Protein AF-A0AAN8MJ48-F1 (afdb_monomer_lite)

Sequence (323 aa):
MVYHYRWSGSHTRWGQPFRLRHVTTGKYLSIMEDKGLLLMDKEKADVKSTAFCFRPSKEKLDLGPKREVDGMGVPDIKYGDSVCYIQHVATCLWLTYQAMDAKCARMGGVQRKAIMHHEGHMDDGLTLSRSQHEESRTARVIRSTVFLFNRFIRGLDTLSNFSLSVFQGSGHPSEEGMINLVLECIDRLHVYSSAAHFAEVAGREAGEAWRSTLNSLYELLAALIRGNRKNCAQFSASLDWLISRLERLEASSGILEVLHCVLVESPEALNIIKEGHIKSIISLLDKHGRNHKVLDVLCSLCVCHGVAVRSNQHLICDNLLLL

Foldseek 3Di:
DPLDPPQPVAAADAPRWDWDADLQQRFTWFQDPVQAIDGHDPVPHDRQGGIKGWHQDLDDDDPPDDDDDDDRDDNPADAPPGFTWIARNNPRWTWAWDDDDPVPVPPPDPDTGIGTHPRHDPPRTDGHDDDDPVVSVVSNVNNVLLVVLVVLLVVLCVLVVDDDDDDPPVDDPPPPDPLVSLVSNLVSLVVQQALVSCCVRPNNVCSVCSLVVNLVSLQVNLVVQAPPQVSLVVCLVCLVVLLVCCLRPSNVVSSLSSLLRSLQRYVVSLVVDDLVSLLSLVVCCVVVPDDVSSVSNLVSSQDYPRDGDVVSVVSNVVNVVVD

Secondary structure (DSSP, 8-state):
--S-SS-TTSPP-TT-EE--B-TTT-PEEEE-TTSBEEEE-TTT--TTTS-EEEESSSS----------SSS------TTT-EEEEEETTT-PEEEEPPPPTTGGGGS---PPEEEESS--TT-PEEP-PPPHHHHHHHHHHHHHHHHHHHHHHHHHHHTT--S-S------SSS--HHHHHHHHHHHHTTS-SHHHHHHHH-HHHHHHHHHHHHHHHHHHHHHHTT-HHHHHHHGGGHHHHHHHTTSGGGHHHHHHHHHHHHHH-HHHHTT--HHHHHHHHHHHHHH-S-HHHHHHHHHHHEETTEE-HHHHHHHHHHHTT-

Organism: NCBI:txid861788

InterPro domains:
  IPR000699 RIH domain [PF01365] (175-321)
  IPR015925 Ryanodine/Inositol 1,4,5-trisphosphate receptor [PTHR46399] (175-321)
  IPR016093 MIR motif [PF02815] (4-128)
  IPR016093 MIR motif [PS50919] (9-66)
  IPR016093 MIR motif [SM00472] (9-99)
  IPR036300 Mir domain superfamily [SSF82109] (5-130)

Structure (mmCIF, N/CA/C/O backbone):
data_AF-A0AAN8MJ48-F1
#
_entry.id   AF-A0AAN8MJ48-F1
#
loop_
_atom_site.group_PDB
_atom_site.id
_atom_site.type_symbol
_atom_site.label_atom_id
_atom_site.label_alt_id
_atom_site.label_comp_id
_atom_site.label_asym_id
_atom_site.label_entity_id
_atom_site.label_seq_id
_atom_site.pdbx_PDB_ins_code
_atom_site.Cartn_x
_atom_site.Cartn_y
_atom_site.Cartn_z
_atom_site.occupancy
_atom_site.B_iso_or_equiv
_atom_site.auth_seq_id
_atom_site.auth_comp_id
_atom_site.auth_asym_id
_atom_site.auth_atom_id
_atom_site.pdbx_PDB_model_num
ATOM 1 N N . MET A 1 1 ? -8.374 -11.077 29.113 1.00 34.12 1 MET A N 1
ATOM 2 C CA . MET A 1 1 ? -9.659 -11.794 28.962 1.00 34.12 1 MET A CA 1
ATOM 3 C C . MET A 1 1 ? -10.040 -11.821 27.491 1.00 34.12 1 MET A C 1
ATOM 5 O O . MET A 1 1 ? -10.156 -10.768 26.881 1.00 34.12 1 MET A O 1
ATOM 9 N N . VAL A 1 2 ? -10.141 -13.014 26.908 1.00 38.66 2 VAL A N 1
ATOM 10 C CA . VAL A 1 2 ? -10.594 -13.233 25.526 1.00 38.66 2 VAL A CA 1
ATOM 11 C C . VAL A 1 2 ? -12.120 -13.300 25.567 1.00 38.66 2 VAL A C 1
ATOM 13 O O . VAL A 1 2 ? -12.657 -14.124 26.301 1.00 38.66 2 VAL A O 1
ATOM 16 N N . TYR A 1 3 ? -12.822 -12.433 24.836 1.00 50.06 3 TYR A N 1
ATOM 17 C CA . TYR A 1 3 ? -14.292 -12.385 24.812 1.00 50.06 3 TYR A CA 1
ATOM 18 C C . TYR A 1 3 ? -14.900 -13.542 23.989 1.00 50.06 3 TYR A C 1
ATOM 20 O O . TYR A 1 3 ? -15.603 -13.298 23.023 1.00 50.06 3 TYR A O 1
ATOM 28 N N . HIS A 1 4 ? -14.647 -14.787 24.408 1.00 53.66 4 HIS A N 1
ATOM 29 C CA . HIS A 1 4 ? -15.101 -16.076 23.851 1.00 53.66 4 HIS A CA 1
ATOM 30 C C . HIS A 1 4 ? -14.130 -16.789 22.886 1.00 53.66 4 HIS A C 1
ATOM 32 O O . HIS A 1 4 ? -13.789 -16.296 21.814 1.00 53.66 4 HIS A O 1
ATOM 38 N N . TYR A 1 5 ? -13.712 -18.003 23.277 1.00 52.66 5 TYR A N 1
ATOM 39 C CA . TYR A 1 5 ? -12.999 -18.982 22.434 1.00 52.66 5 TYR A CA 1
ATOM 40 C C . TYR A 1 5 ? -13.973 -19.944 21.716 1.00 52.66 5 TYR A C 1
ATOM 42 O O . TYR A 1 5 ? -13.659 -20.458 20.648 1.00 52.66 5 TYR A O 1
ATOM 50 N N . ARG A 1 6 ? -15.182 -20.148 22.266 1.00 55.97 6 ARG A N 1
ATOM 51 C CA . ARG A 1 6 ? -16.287 -20.909 21.652 1.00 55.97 6 ARG A CA 1
ATOM 52 C C . ARG A 1 6 ? -17.344 -19.946 21.091 1.00 55.97 6 ARG A C 1
ATOM 54 O O . ARG A 1 6 ? -17.603 -18.925 21.712 1.00 55.97 6 ARG A O 1
ATOM 61 N N . TRP A 1 7 ? -17.945 -20.263 19.940 1.00 69.25 7 TRP A N 1
ATOM 62 C CA . TRP A 1 7 ? -19.052 -19.501 19.320 1.00 69.25 7 TRP A CA 1
ATOM 63 C C . TRP A 1 7 ? -18.772 -18.023 18.979 1.00 69.25 7 TRP A C 1
ATOM 65 O O . TRP A 1 7 ? -19.690 -17.204 18.940 1.00 69.25 7 TRP A O 1
ATOM 75 N N . SER A 1 8 ? -17.529 -17.662 18.644 1.00 74.50 8 SER A N 1
ATOM 76 C CA . SER A 1 8 ? -17.180 -16.299 18.194 1.00 74.50 8 SER A CA 1
ATOM 77 C C . SER A 1 8 ? -17.862 -15.867 16.883 1.00 74.50 8 SER A C 1
ATOM 79 O O . SER A 1 8 ? -17.862 -14.683 16.560 1.00 74.50 8 SER A O 1
ATOM 81 N N . GLY A 1 9 ? -18.444 -16.814 16.139 1.00 80.44 9 GLY A N 1
ATOM 82 C CA . GLY A 1 9 ? -19.261 -16.577 14.944 1.00 80.44 9 GLY A CA 1
ATOM 83 C C . GLY A 1 9 ? -20.776 -16.601 15.178 1.00 80.44 9 GLY A C 1
ATOM 84 O O . GLY A 1 9 ? -21.516 -16.668 14.202 1.00 80.44 9 GLY A O 1
ATOM 85 N N . SER A 1 10 ? -21.239 -16.603 16.433 1.00 87.19 10 SER A N 1
ATOM 86 C CA . SER A 1 10 ? -22.666 -16.473 16.766 1.00 87.19 10 SER A CA 1
ATOM 87 C C . SER A 1 10 ? -23.225 -15.103 16.360 1.00 87.19 10 SER A C 1
ATOM 89 O O . SER A 1 10 ? -22.476 -14.176 16.037 1.00 87.19 10 SER A O 1
ATOM 91 N N . HIS A 1 11 ? -24.551 -14.965 16.356 1.00 88.94 11 HIS A N 1
ATOM 92 C CA . HIS A 1 11 ? -25.195 -13.689 16.079 1.00 88.94 11 HIS A CA 1
ATOM 93 C C . HIS A 1 11 ? -24.808 -12.643 17.131 1.00 88.94 11 HIS A C 1
ATOM 95 O O . HIS A 1 11 ? -24.894 -12.885 18.337 1.00 88.94 11 HIS A O 1
ATOM 101 N N . THR A 1 12 ? -24.396 -11.463 16.664 1.00 88.38 12 THR A N 1
ATOM 102 C CA . THR A 1 12 ? -24.065 -10.335 17.537 1.00 88.38 12 THR A CA 1
ATOM 103 C C . THR A 1 12 ? -25.320 -9.825 18.235 1.00 88.38 12 THR A C 1
ATOM 105 O O . THR A 1 12 ? -26.312 -9.511 17.578 1.00 88.38 12 THR A O 1
ATOM 108 N N . ARG A 1 13 ? -25.248 -9.687 19.560 1.00 88.94 13 ARG A N 1
ATOM 109 C CA . ARG A 1 13 ? -26.336 -9.170 20.401 1.00 88.94 13 ARG A CA 1
ATOM 110 C C . ARG A 1 13 ? -26.078 -7.737 20.855 1.00 88.94 13 ARG A C 1
ATOM 112 O O . ARG A 1 13 ? -24.930 -7.300 20.983 1.00 88.94 13 ARG A O 1
ATOM 119 N N . TRP A 1 14 ? -27.147 -7.018 21.187 1.00 90.50 14 TRP A N 1
ATOM 120 C CA . TRP A 1 14 ? -27.044 -5.710 21.835 1.00 90.50 14 TRP A CA 1
ATOM 121 C C . TRP A 1 14 ? -26.306 -5.812 23.177 1.00 90.50 14 TRP A C 1
ATOM 123 O O . TRP A 1 14 ? -26.518 -6.737 23.959 1.00 90.50 14 TRP A O 1
ATOM 133 N N . GLY A 1 15 ? -25.407 -4.866 23.449 1.00 88.12 15 GLY A N 1
ATOM 134 C CA . GLY A 1 15 ? -24.586 -4.845 24.662 1.00 88.12 15 GLY A CA 1
ATOM 135 C C . GLY A 1 15 ? -23.479 -5.909 24.722 1.00 88.12 15 GLY A C 1
ATOM 136 O O . GLY A 1 15 ? -22.712 -5.921 25.688 1.00 88.12 15 GLY A O 1
ATOM 137 N N . GLN A 1 16 ? -23.346 -6.779 23.713 1.00 89.06 16 GLN A N 1
ATOM 138 C CA . GLN A 1 16 ? -22.253 -7.748 23.651 1.00 89.06 16 GLN A CA 1
ATOM 139 C C . GLN A 1 16 ? -20.918 -7.025 23.405 1.00 89.06 16 GLN A C 1
ATOM 141 O O . GLN A 1 16 ? -20.811 -6.272 22.434 1.00 89.06 16 GLN A O 1
ATOM 146 N N . PRO A 1 17 ? -19.894 -7.238 24.254 1.00 91.50 17 PRO A N 1
ATOM 147 C CA . PRO A 1 17 ? -18.590 -6.625 24.059 1.00 91.50 17 PRO A CA 1
ATOM 148 C C . PRO A 1 17 ? -17.853 -7.261 22.874 1.00 91.50 17 PRO A C 1
ATOM 150 O O . PRO A 1 17 ? -17.771 -8.485 22.763 1.00 91.50 17 PRO A O 1
ATOM 153 N N . PHE A 1 18 ? -17.259 -6.429 22.027 1.00 93.12 18 PHE A N 1
ATOM 154 C CA . PHE A 1 18 ? -16.389 -6.819 20.923 1.00 93.12 18 PHE A CA 1
ATOM 155 C C . PHE A 1 18 ? -15.216 -5.846 20.779 1.00 93.12 18 PHE A C 1
ATOM 157 O O . PHE A 1 18 ? -15.169 -4.785 21.401 1.00 93.12 18 PHE A O 1
ATOM 164 N N . ARG A 1 19 ? -14.252 -6.219 19.931 1.00 94.44 19 ARG A N 1
ATOM 165 C CA . ARG A 1 19 ? -13.118 -5.370 19.550 1.00 94.44 19 ARG A CA 1
ATOM 166 C C . ARG A 1 19 ? -13.172 -5.078 18.058 1.00 94.44 19 ARG A C 1
ATOM 168 O O . ARG A 1 19 ? -13.386 -5.991 17.263 1.00 94.44 19 ARG A O 1
ATOM 175 N N . LEU A 1 20 ? -12.914 -3.832 17.677 1.00 94.81 20 LEU A N 1
ATOM 176 C CA . LEU A 1 20 ? -12.834 -3.419 16.276 1.00 94.81 20 LEU A CA 1
ATOM 177 C C . LEU A 1 20 ? -11.391 -3.525 15.790 1.00 94.81 20 LEU A C 1
ATOM 179 O O . LEU A 1 20 ? -10.491 -2.922 16.372 1.00 94.81 20 LEU A O 1
ATOM 183 N N . ARG A 1 21 ? -11.171 -4.296 14.722 1.00 92.62 21 ARG A N 1
ATOM 184 C CA . ARG A 1 21 ? -9.863 -4.465 14.082 1.00 92.62 21 ARG A CA 1
ATOM 185 C C . ARG A 1 21 ? -9.928 -3.954 12.653 1.00 92.62 21 ARG A C 1
ATOM 187 O O . ARG A 1 21 ? -10.718 -4.456 11.858 1.00 92.62 21 ARG A O 1
ATOM 194 N N . HIS A 1 22 ? -9.061 -3.011 12.316 1.00 90.81 22 HIS A N 1
ATOM 195 C CA . HIS A 1 22 ? -8.897 -2.560 10.942 1.00 90.81 22 HIS A CA 1
ATOM 196 C C . HIS A 1 22 ? -8.235 -3.670 10.113 1.00 90.81 22 HIS A C 1
ATOM 198 O O . HIS A 1 22 ? -7.237 -4.250 10.543 1.00 90.81 22 HIS A O 1
ATOM 204 N N . VAL A 1 23 ? -8.793 -4.022 8.952 1.00 88.44 23 VAL A N 1
ATOM 205 C CA . VAL A 1 23 ? -8.398 -5.250 8.236 1.00 88.44 23 VAL A CA 1
ATOM 206 C C . VAL A 1 23 ? -6.997 -5.138 7.633 1.00 88.44 23 VAL A C 1
ATOM 208 O O . VAL A 1 23 ? -6.177 -6.026 7.874 1.00 88.44 23 VAL A O 1
ATOM 211 N N . THR A 1 24 ? -6.710 -4.051 6.909 1.00 86.31 24 THR A N 1
ATOM 212 C CA . THR A 1 24 ? -5.453 -3.868 6.159 1.00 86.31 24 THR A CA 1
ATOM 213 C C . THR A 1 24 ? -4.276 -3.518 7.069 1.00 86.31 24 THR A C 1
ATOM 215 O O . THR A 1 24 ? -3.236 -4.161 6.994 1.00 86.31 24 THR A O 1
ATOM 218 N N . THR A 1 25 ? -4.436 -2.568 7.999 1.00 85.81 25 THR A N 1
ATOM 219 C CA . THR A 1 25 ? -3.361 -2.232 8.966 1.00 85.81 25 THR A CA 1
ATOM 220 C C . THR A 1 25 ? -3.270 -3.251 10.089 1.00 85.81 25 THR A C 1
ATOM 222 O O . THR A 1 25 ? -2.219 -3.465 10.687 1.00 85.81 25 THR A O 1
ATOM 225 N N . GLY A 1 26 ? -4.392 -3.887 10.414 1.00 87.62 26 GLY A N 1
ATOM 226 C CA . GLY A 1 26 ? -4.440 -4.900 11.438 1.00 87.62 26 GLY A CA 1
ATOM 227 C C . GLY A 1 26 ? -4.435 -4.449 12.878 1.00 87.62 26 GLY A C 1
ATOM 228 O O . GLY A 1 26 ? -4.393 -5.326 13.752 1.00 87.62 26 GLY A O 1
ATOM 229 N N . LYS A 1 27 ? -4.475 -3.134 13.064 1.00 91.19 27 LYS A N 1
ATOM 230 C CA . LYS A 1 27 ? -4.555 -2.424 14.328 1.00 91.19 27 LYS A CA 1
ATOM 231 C C . LYS A 1 27 ? -5.965 -2.509 14.906 1.00 91.19 27 LYS A C 1
ATOM 233 O O . LYS A 1 27 ? -6.933 -2.750 14.181 1.00 91.19 27 LYS A O 1
ATOM 238 N N . TYR A 1 28 ? -6.071 -2.317 16.209 1.00 94.88 28 TYR A N 1
ATOM 239 C CA . TYR A 1 28 ? -7.333 -2.261 16.931 1.00 94.88 28 TYR A CA 1
ATOM 240 C C . TYR A 1 28 ? -7.704 -0.816 17.229 1.00 94.88 28 TYR A C 1
ATOM 242 O O . TYR A 1 28 ? -6.836 -0.022 17.578 1.00 94.88 28 TYR A O 1
ATOM 250 N N . LEU A 1 29 ? -8.987 -0.486 17.110 1.00 96.00 29 LEU A N 1
ATOM 251 C CA . LEU A 1 29 ? -9.491 0.793 17.595 1.00 96.00 29 LEU A CA 1
ATOM 252 C C . LEU A 1 29 ? -9.441 0.798 19.126 1.00 96.00 29 LEU A C 1
ATOM 254 O O . LEU A 1 29 ? -9.892 -0.160 19.756 1.00 96.00 29 LEU A O 1
ATOM 258 N N . SER A 1 30 ? -8.890 1.862 19.698 1.00 94.94 30 SER A N 1
ATOM 259 C CA . SER A 1 30 ? -8.726 2.051 21.135 1.00 94.94 30 SER A CA 1
ATOM 260 C C . SER A 1 30 ? -9.141 3.455 21.541 1.00 94.94 30 SER A C 1
ATOM 262 O O . SER A 1 30 ? -8.897 4.410 20.799 1.00 94.94 30 SER A O 1
ATOM 264 N N . ILE A 1 31 ? -9.729 3.580 22.730 1.00 93.56 31 ILE A N 1
ATOM 265 C CA . ILE A 1 31 ? -9.901 4.873 23.390 1.00 93.56 31 ILE A CA 1
ATOM 266 C C . ILE A 1 31 ? -8.585 5.309 24.048 1.00 93.56 31 ILE A C 1
ATOM 268 O O . ILE A 1 31 ? -7.862 4.486 24.613 1.00 93.56 31 ILE A O 1
ATOM 272 N N . MET A 1 32 ? -8.284 6.599 23.959 1.00 89.69 32 MET A N 1
ATOM 273 C CA . MET A 1 32 ? -7.154 7.258 24.615 1.00 89.69 32 MET A CA 1
ATOM 274 C C . MET A 1 32 ? -7.616 7.956 25.906 1.00 89.69 32 MET A C 1
ATOM 276 O O . MET A 1 32 ? -8.812 8.159 26.126 1.00 89.69 32 MET A O 1
ATOM 280 N N . GLU A 1 33 ? -6.679 8.343 26.774 1.00 85.06 33 GLU A N 1
ATOM 281 C CA . GLU A 1 33 ? -6.997 9.028 28.042 1.00 85.06 33 GLU A CA 1
ATOM 282 C C . GLU A 1 33 ? -7.706 10.377 27.832 1.00 85.06 33 GLU A C 1
ATOM 284 O O . GLU A 1 33 ? -8.585 10.753 28.607 1.00 85.06 33 GLU A O 1
ATOM 289 N N . ASP A 1 34 ? -7.399 11.063 26.730 1.00 86.44 34 ASP A N 1
ATOM 290 C CA . ASP A 1 34 ? -8.023 12.318 26.300 1.00 86.44 34 ASP A CA 1
ATOM 291 C C . ASP A 1 34 ? -9.407 12.129 25.644 1.00 86.44 34 ASP A C 1
ATOM 293 O O . ASP A 1 34 ? -9.967 13.074 25.088 1.00 86.44 34 ASP A O 1
ATOM 297 N N . LYS A 1 35 ? -9.976 10.914 25.702 1.00 82.81 35 LYS A N 1
ATOM 298 C CA . LYS A 1 35 ? -11.220 10.503 25.019 1.00 82.81 35 LYS A CA 1
ATOM 299 C C . LYS A 1 35 ? -11.134 10.536 23.487 1.00 82.81 35 LYS A C 1
ATOM 301 O O . LYS A 1 35 ? -12.154 10.395 22.802 1.00 82.81 35 LYS A O 1
ATOM 306 N N . GLY A 1 36 ? -9.932 10.682 22.936 1.00 88.94 36 GLY A N 1
ATOM 307 C CA . GLY A 1 36 ? -9.656 10.470 21.526 1.00 88.94 36 GLY A CA 1
ATOM 308 C C . GLY A 1 36 ? -9.731 8.991 21.141 1.00 88.94 36 GLY A C 1
ATOM 309 O O . GLY A 1 36 ? -9.761 8.094 21.987 1.00 88.94 36 GLY A O 1
ATOM 310 N N . LEU A 1 37 ? -9.749 8.738 19.834 1.00 92.56 37 LEU A N 1
ATOM 311 C CA . LEU A 1 37 ? -9.679 7.400 19.256 1.00 92.56 37 LEU A CA 1
ATOM 312 C C . LEU A 1 37 ? -8.382 7.232 18.477 1.00 92.56 37 LEU A C 1
ATOM 314 O O . LEU A 1 37 ? -7.999 8.110 17.702 1.00 92.56 37 LEU A O 1
ATOM 318 N N . LEU A 1 38 ? -7.734 6.084 18.657 1.00 93.12 38 LEU A N 1
ATOM 319 C CA . LEU A 1 38 ? -6.495 5.743 17.969 1.00 93.12 38 LEU A CA 1
ATOM 320 C C . LEU A 1 38 ? -6.503 4.282 17.516 1.00 93.12 38 LEU A C 1
ATOM 322 O O . LEU A 1 38 ? -7.012 3.397 18.202 1.00 93.12 38 LEU A O 1
ATOM 326 N N . LEU A 1 39 ? -5.898 4.020 16.357 1.00 92.81 39 LEU A N 1
ATOM 327 C CA . LEU A 1 39 ? -5.577 2.665 15.922 1.00 92.81 39 LEU A CA 1
ATOM 328 C C . LEU A 1 39 ? -4.255 2.218 16.557 1.00 92.81 39 LEU A C 1
ATOM 330 O O . LEU A 1 39 ? -3.191 2.734 16.215 1.00 92.81 39 LEU A O 1
ATOM 334 N N . MET A 1 40 ? -4.319 1.227 17.441 1.00 91.12 40 MET A N 1
ATOM 335 C CA . MET A 1 40 ? -3.172 0.683 18.168 1.00 91.12 40 MET A CA 1
ATOM 336 C C . MET A 1 40 ? -2.766 -0.700 17.659 1.00 91.12 40 MET A C 1
ATOM 338 O O . MET A 1 40 ? -3.603 -1.505 17.245 1.00 91.12 40 MET A O 1
ATOM 342 N N . ASP A 1 41 ? -1.472 -0.998 17.719 1.00 89.69 41 ASP A N 1
ATOM 343 C CA . ASP A 1 41 ? -0.958 -2.330 17.400 1.00 89.69 41 ASP A CA 1
ATOM 344 C C . ASP A 1 41 ? -1.495 -3.386 18.376 1.00 89.69 41 ASP A C 1
ATOM 346 O O . ASP A 1 41 ? -1.855 -3.087 19.519 1.00 89.69 41 ASP A O 1
ATOM 350 N N . LYS A 1 42 ? -1.564 -4.643 17.923 1.00 87.56 42 LYS A N 1
ATOM 351 C CA . LYS A 1 42 ? -2.179 -5.750 18.676 1.00 87.56 42 LYS A CA 1
ATOM 352 C C . LYS A 1 42 ? -1.536 -5.936 20.053 1.00 87.56 42 LYS A C 1
ATOM 354 O O . LYS A 1 42 ? -2.232 -6.297 20.996 1.00 87.56 42 LYS A O 1
ATOM 359 N N . GLU A 1 43 ? -0.234 -5.696 20.147 1.00 88.50 43 GLU A N 1
ATOM 360 C CA . GLU A 1 43 ? 0.593 -5.887 21.337 1.00 88.50 43 GLU A CA 1
ATOM 361 C C . GLU A 1 43 ? 0.310 -4.824 22.404 1.00 88.50 43 GLU A C 1
ATOM 363 O O . GLU A 1 43 ? 0.419 -5.105 23.593 1.00 88.50 43 GLU A O 1
ATOM 368 N N . LYS A 1 44 ? -0.086 -3.617 21.980 1.00 88.75 44 LYS A N 1
ATOM 369 C CA . LYS A 1 44 ? -0.380 -2.479 22.865 1.00 88.75 44 LYS A CA 1
ATOM 370 C C . LYS A 1 44 ? -1.869 -2.331 23.175 1.00 88.75 44 LYS A C 1
ATOM 372 O O . LYS A 1 44 ? -2.229 -1.642 24.119 1.00 88.75 44 LYS A O 1
ATOM 377 N N . ALA A 1 45 ? -2.732 -2.946 22.371 1.00 88.88 45 ALA A N 1
ATOM 378 C CA . ALA A 1 45 ? -4.174 -2.792 22.473 1.00 88.88 45 ALA A CA 1
ATOM 379 C C . ALA A 1 45 ? -4.757 -3.712 23.562 1.00 88.88 45 ALA A C 1
ATOM 381 O O . ALA A 1 45 ? -5.093 -4.878 23.300 1.00 88.88 45 ALA A O 1
ATOM 382 N N . ASP A 1 46 ? -4.897 -3.179 24.775 1.00 90.50 46 ASP A N 1
ATOM 383 C CA . ASP A 1 46 ? -5.478 -3.877 25.917 1.00 90.50 46 ASP A CA 1
ATOM 384 C C . ASP A 1 46 ? -7.004 -4.031 25.800 1.00 90.50 46 ASP A C 1
ATOM 386 O O . ASP A 1 46 ? -7.685 -3.407 24.986 1.00 90.50 46 ASP A O 1
ATOM 390 N N . VAL A 1 47 ? -7.568 -4.933 26.600 1.00 89.31 47 VAL A N 1
ATOM 391 C CA . VAL A 1 47 ? -8.996 -5.275 26.527 1.00 89.31 47 VAL A CA 1
ATOM 392 C C . VAL A 1 47 ? -9.873 -4.145 27.071 1.00 89.31 47 VAL A C 1
ATOM 394 O O . VAL A 1 47 ? -10.984 -3.966 26.585 1.00 89.31 47 VAL A O 1
ATOM 397 N N . LYS A 1 48 ? -9.388 -3.380 28.056 1.00 91.31 48 LYS A N 1
ATOM 398 C CA . LYS A 1 48 ? -10.183 -2.356 28.741 1.00 91.31 48 LYS A CA 1
ATOM 399 C C . LYS A 1 48 ? -10.410 -1.137 27.852 1.00 91.31 48 LYS A C 1
ATOM 401 O O . LYS A 1 48 ? -11.496 -0.580 27.919 1.00 91.31 48 LYS A O 1
ATOM 406 N N . SER A 1 49 ? -9.422 -0.756 27.044 1.00 92.44 49 SER A N 1
ATOM 407 C CA . SER A 1 49 ? -9.481 0.395 26.128 1.00 92.44 49 SER A CA 1
ATOM 408 C C . SER A 1 49 ? -10.11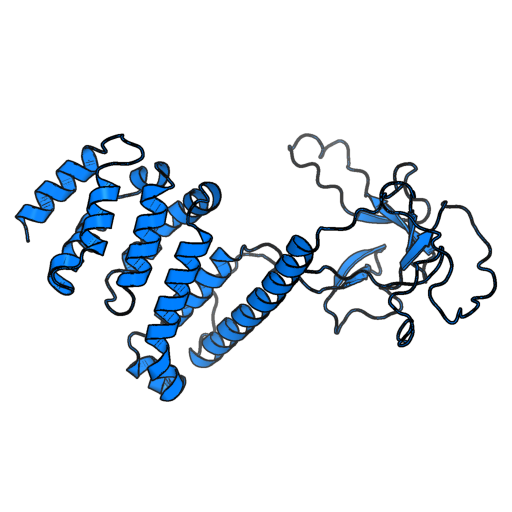9 0.096 24.763 1.00 92.44 49 SER A C 1
ATOM 410 O O . SER A 1 49 ? -10.488 1.010 24.024 1.00 92.44 49 SER A O 1
ATOM 412 N N . THR A 1 50 ? -10.240 -1.184 24.396 1.00 94.75 50 THR A N 1
ATOM 413 C CA . THR A 1 50 ? -10.701 -1.604 23.059 1.00 94.75 50 THR A CA 1
ATOM 414 C C . THR A 1 50 ? -12.024 -2.369 23.075 1.00 94.75 50 THR A C 1
ATOM 416 O O . THR A 1 50 ? -12.433 -2.914 22.046 1.00 94.75 50 THR A O 1
ATOM 419 N N . ALA A 1 51 ? -12.687 -2.441 24.231 1.00 94.88 51 ALA A N 1
ATOM 420 C CA . ALA A 1 51 ? -13.983 -3.089 24.380 1.00 94.88 51 ALA A CA 1
ATOM 421 C C . ALA A 1 51 ? -15.115 -2.115 24.037 1.00 94.88 51 ALA A C 1
ATOM 423 O O . ALA A 1 51 ? -15.411 -1.183 24.785 1.00 94.88 51 ALA A O 1
ATOM 424 N N . PHE A 1 52 ? -15.791 -2.383 22.926 1.00 95.44 52 PHE A N 1
ATOM 425 C CA . PHE A 1 52 ? -16.969 -1.650 22.474 1.00 95.44 52 PHE A CA 1
ATOM 426 C C . PHE A 1 52 ? -18.189 -2.565 22.457 1.00 95.44 52 PHE A C 1
ATOM 428 O O . PHE A 1 52 ? -18.054 -3.786 22.464 1.00 95.44 52 PHE A O 1
ATOM 435 N N . CYS A 1 53 ? -19.383 -1.991 22.426 1.00 94.25 53 CYS A N 1
ATOM 436 C CA . CYS A 1 53 ? -20.615 -2.730 22.198 1.00 94.25 53 CYS A CA 1
ATOM 437 C C . CYS A 1 53 ? -21.583 -1.919 21.335 1.00 94.25 53 CYS A C 1
ATOM 439 O O . CYS A 1 53 ? -21.495 -0.691 21.254 1.00 94.25 53 CYS A O 1
ATOM 441 N N . PHE A 1 54 ? -22.513 -2.622 20.689 1.00 94.94 54 PHE A N 1
ATOM 442 C CA . PHE A 1 54 ? -23.625 -1.995 19.985 1.00 94.94 54 PHE A CA 1
ATOM 443 C C . PHE A 1 54 ? -24.793 -1.769 20.936 1.00 94.94 54 PHE A C 1
ATOM 445 O O . PHE A 1 54 ? -25.087 -2.611 21.792 1.00 94.94 54 PHE A O 1
ATOM 452 N N . ARG A 1 55 ? -25.495 -0.656 20.752 1.00 93.25 55 ARG A N 1
ATOM 453 C CA . ARG A 1 55 ? -26.702 -0.290 21.495 1.00 93.25 55 ARG A CA 1
ATOM 454 C C . ARG A 1 55 ? -27.800 0.152 20.523 1.00 93.25 55 ARG A C 1
ATOM 456 O O . ARG A 1 55 ? -27.465 0.775 19.515 1.00 93.25 55 ARG A O 1
ATOM 463 N N . PRO A 1 56 ? -29.079 -0.144 20.816 1.00 92.81 56 PRO A N 1
ATOM 464 C CA . PRO A 1 56 ? -30.201 0.266 19.971 1.00 92.81 56 PRO A CA 1
ATOM 465 C C . PRO A 1 56 ? -30.592 1.738 20.181 1.00 92.81 56 PRO A C 1
ATOM 467 O O . PRO A 1 56 ? -31.200 2.343 19.309 1.00 92.81 56 PRO A O 1
ATOM 470 N N . SER A 1 57 ? -30.240 2.321 21.331 1.00 91.50 57 SER A N 1
ATOM 471 C CA . SER A 1 57 ? -30.466 3.726 21.682 1.00 91.50 57 SER A CA 1
ATOM 472 C C . SER A 1 57 ? -29.414 4.197 22.695 1.00 91.50 57 SER A C 1
ATOM 474 O O . SER A 1 57 ? -28.667 3.387 23.260 1.00 91.50 57 SER A O 1
ATOM 476 N N . LYS A 1 58 ? -29.366 5.512 22.947 1.00 89.75 58 LYS A N 1
ATOM 477 C CA . LYS A 1 58 ? -28.478 6.134 23.946 1.00 89.75 58 LYS A CA 1
ATOM 478 C C . LYS A 1 58 ? -29.053 6.176 25.365 1.00 89.75 58 LYS A C 1
ATOM 480 O O . LYS A 1 58 ? -28.549 6.889 26.230 1.00 89.75 58 LYS A O 1
ATOM 485 N N . GLU A 1 59 ? -30.101 5.406 25.623 1.00 83.44 59 GLU A N 1
ATOM 486 C CA . GLU A 1 59 ? -30.736 5.350 26.934 1.00 83.44 59 GLU A CA 1
ATOM 487 C C . GLU A 1 59 ? -29.929 4.489 27.916 1.00 83.44 59 GLU A C 1
ATOM 489 O O . GLU A 1 59 ? -29.213 3.543 27.549 1.00 83.44 59 GLU A O 1
ATOM 494 N N . LYS A 1 60 ? -30.057 4.812 29.207 1.00 68.31 60 LYS A N 1
ATOM 495 C CA . LYS A 1 60 ? -29.515 3.994 30.295 1.00 68.31 60 LYS A CA 1
ATOM 496 C C . LYS A 1 60 ? -30.318 2.692 30.377 1.00 68.31 60 LYS A C 1
ATOM 498 O O . LYS A 1 60 ? -31.282 2.627 31.125 1.00 68.31 60 LYS A O 1
ATOM 503 N N . LEU A 1 61 ? -29.943 1.658 29.616 1.00 60.66 61 LEU A N 1
ATOM 504 C CA . LEU A 1 61 ? -30.452 0.312 29.907 1.00 60.66 61 LEU A CA 1
ATOM 505 C C . LEU A 1 61 ? -29.646 -0.331 31.028 1.00 60.66 61 LEU A C 1
ATOM 507 O O . LEU A 1 61 ? -28.416 -0.402 30.936 1.00 60.66 61 LEU A O 1
ATOM 511 N N . ASP A 1 62 ? -30.368 -0.910 31.981 1.00 57.28 62 ASP A N 1
ATOM 512 C CA . ASP A 1 62 ? -29.843 -1.916 32.890 1.00 57.28 62 ASP A CA 1
ATOM 513 C C . ASP A 1 62 ? -29.318 -3.100 32.075 1.00 57.28 62 ASP A C 1
ATOM 515 O O . ASP A 1 62 ? -30.041 -3.758 31.320 1.00 57.28 62 ASP A O 1
ATOM 519 N N . LEU A 1 63 ? -28.015 -3.352 32.187 1.00 57.25 63 LEU A N 1
ATOM 520 C CA . LEU A 1 63 ? -27.391 -4.536 31.615 1.00 57.25 63 LEU A CA 1
ATOM 521 C C . LEU A 1 63 ? -27.889 -5.743 32.413 1.00 57.25 63 LEU A C 1
ATOM 523 O O . LEU A 1 63 ? -27.321 -6.096 33.445 1.00 57.25 63 LEU A O 1
ATOM 527 N N . GLY A 1 64 ? -28.972 -6.356 31.936 1.00 57.09 64 GLY A N 1
ATOM 528 C CA . GLY A 1 64 ? -29.469 -7.620 32.463 1.00 57.09 64 GLY A CA 1
ATOM 529 C C . GLY A 1 64 ? -28.373 -8.700 32.487 1.00 57.09 64 GLY A C 1
ATOM 530 O O . GLY A 1 64 ? -27.348 -8.581 31.803 1.00 57.09 64 GLY A O 1
ATOM 531 N N . PRO A 1 65 ? -28.559 -9.770 33.276 1.00 52.12 65 PRO A N 1
ATOM 532 C CA . PRO A 1 65 ? -27.534 -10.785 33.479 1.00 52.12 65 PRO A CA 1
ATOM 533 C C . PRO A 1 65 ? -27.069 -11.380 32.144 1.00 52.12 65 PRO A C 1
ATOM 535 O O . PRO A 1 65 ? -27.871 -11.865 31.343 1.00 52.12 65 PRO A O 1
ATOM 538 N N . LYS A 1 66 ? -25.749 -11.354 31.915 1.00 61.72 66 LYS A N 1
ATOM 539 C CA . LYS A 1 66 ? -25.101 -11.970 30.752 1.00 61.72 66 LYS A CA 1
ATOM 540 C C . LYS A 1 66 ? -25.330 -13.479 30.794 1.00 61.72 66 LYS A C 1
ATOM 542 O O . LYS A 1 66 ? -24.594 -14.200 31.458 1.00 61.72 66 LYS A O 1
ATOM 547 N N . ARG A 1 67 ? -26.345 -13.961 30.080 1.00 62.78 67 ARG A N 1
ATOM 548 C CA . ARG A 1 67 ? -26.502 -15.393 29.817 1.00 62.78 67 ARG A CA 1
ATOM 549 C C . ARG A 1 67 ? -25.543 -15.789 28.699 1.00 62.78 67 ARG A C 1
ATOM 551 O O . ARG A 1 67 ? -25.635 -15.271 27.576 1.00 62.78 67 ARG A O 1
ATOM 558 N N . GLU A 1 68 ? -24.614 -16.683 29.024 1.00 63.47 68 GLU A N 1
ATOM 559 C CA . GLU A 1 68 ? -23.922 -17.464 28.006 1.00 63.47 68 GLU A CA 1
ATOM 560 C C . GLU A 1 68 ? -24.976 -18.286 27.263 1.00 63.47 68 GLU A C 1
ATOM 562 O O . GLU A 1 68 ? -25.852 -18.897 27.872 1.00 63.47 68 GLU A O 1
ATOM 567 N N . VAL A 1 69 ? -24.955 -18.189 25.938 1.00 68.25 69 VAL A N 1
ATOM 568 C CA . VAL A 1 69 ? -25.873 -18.916 25.067 1.00 68.25 69 VAL A CA 1
ATOM 569 C C . VAL A 1 69 ? -25.026 -19.924 24.321 1.00 68.25 69 VAL A C 1
ATOM 571 O O . VAL A 1 69 ? -24.134 -19.534 23.568 1.00 68.25 69 VAL A O 1
ATOM 574 N N . ASP A 1 70 ? -25.306 -21.202 24.536 1.00 76.06 70 ASP A N 1
ATOM 575 C CA . ASP A 1 70 ? -24.747 -22.266 23.718 1.00 76.06 70 ASP A CA 1
ATOM 576 C C . ASP A 1 70 ? -25.501 -22.304 22.380 1.00 76.06 70 ASP A C 1
ATOM 578 O O . ASP A 1 70 ? -26.715 -22.505 22.340 1.00 76.06 70 ASP A O 1
ATOM 582 N N . GLY A 1 71 ? -24.788 -22.058 21.276 1.00 81.25 71 GLY A N 1
ATOM 583 C CA . GLY A 1 71 ? -25.344 -22.032 19.919 1.00 81.25 71 GLY A CA 1
ATOM 584 C C . GLY A 1 71 ? -25.236 -20.671 19.224 1.00 81.25 71 GLY A C 1
ATOM 585 O O . GLY A 1 71 ? -24.453 -19.804 19.605 1.00 81.25 71 GLY A O 1
ATOM 586 N N . MET A 1 72 ? -26.028 -20.478 18.164 1.00 85.00 72 MET A N 1
ATOM 587 C CA . MET A 1 72 ? -25.968 -19.267 17.331 1.00 85.00 72 MET A CA 1
ATOM 588 C C . MET A 1 72 ? -26.606 -18.026 17.972 1.00 85.00 72 MET A C 1
ATOM 590 O O . MET A 1 72 ? -26.291 -16.916 17.552 1.00 85.00 72 MET A O 1
ATOM 594 N N . GLY A 1 73 ? -27.487 -18.183 18.963 1.00 85.50 73 GLY A N 1
ATOM 595 C CA . GLY A 1 73 ? -28.236 -17.066 19.553 1.00 85.50 73 GLY A CA 1
ATOM 596 C C . GLY A 1 73 ? -29.234 -16.405 18.589 1.00 85.50 73 GLY A C 1
ATOM 597 O O . GLY A 1 73 ? -29.427 -16.859 17.459 1.00 85.50 73 GLY A O 1
ATOM 598 N N . VAL A 1 74 ? -29.882 -15.332 19.053 1.00 86.38 74 VAL A N 1
ATOM 599 C CA . VAL A 1 74 ? -30.920 -14.597 18.309 1.00 86.38 74 VAL A CA 1
ATOM 600 C C . VAL A 1 74 ? -30.279 -13.547 17.381 1.00 86.38 74 VAL A C 1
ATOM 602 O O . VAL A 1 74 ? -29.387 -12.822 17.826 1.00 86.38 74 VAL A O 1
ATOM 605 N N . PRO A 1 75 ? -30.699 -13.447 16.103 1.00 87.81 75 PRO A N 1
ATOM 606 C CA . PRO A 1 75 ? -30.184 -12.460 15.152 1.00 87.81 75 PRO A CA 1
ATOM 607 C C . PRO A 1 75 ? -30.796 -11.064 15.372 1.00 87.81 75 PRO A C 1
ATOM 609 O O . PRO A 1 75 ? -31.632 -10.611 14.590 1.00 87.81 75 PRO A O 1
ATOM 612 N N . ASP A 1 76 ? -30.373 -10.376 16.434 1.00 87.81 76 ASP A N 1
ATOM 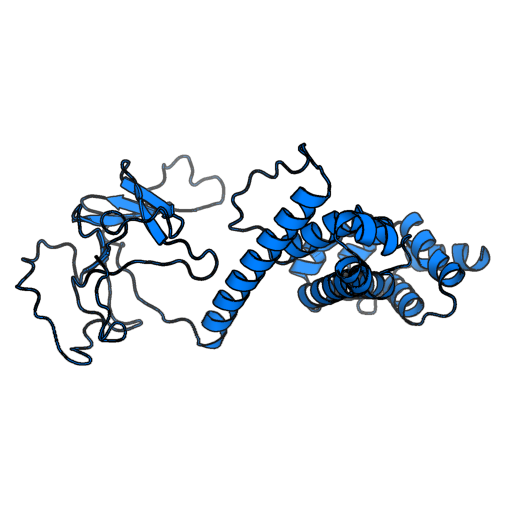613 C CA . ASP A 1 76 ? -30.924 -9.066 16.821 1.00 87.81 76 ASP A CA 1
ATOM 614 C C . ASP A 1 76 ? -30.491 -7.910 15.899 1.00 87.81 76 ASP A C 1
ATOM 616 O O . ASP A 1 76 ? -31.223 -6.933 15.737 1.00 87.81 76 ASP A O 1
ATOM 620 N N . ILE A 1 77 ? -29.295 -8.003 15.308 1.00 91.12 77 ILE A N 1
ATOM 621 C CA . ILE A 1 77 ? -28.683 -6.944 14.494 1.00 91.12 77 ILE A CA 1
ATOM 622 C C . ILE A 1 77 ? -28.649 -7.374 13.026 1.00 91.12 77 ILE A C 1
ATOM 624 O O . ILE A 1 77 ? -28.054 -8.397 12.680 1.00 91.12 77 ILE A O 1
ATOM 628 N N . LYS A 1 78 ? -29.252 -6.564 12.153 1.00 92.25 78 LYS A N 1
ATOM 629 C CA . LYS A 1 78 ? -29.360 -6.790 10.708 1.00 92.25 78 LYS A CA 1
ATOM 630 C C . LYS A 1 78 ? -28.507 -5.796 9.925 1.00 92.25 78 LYS A C 1
ATOM 632 O O . LYS A 1 78 ? -28.395 -4.628 10.293 1.00 92.25 78 LYS A O 1
ATOM 637 N N . TYR A 1 79 ? -27.933 -6.253 8.815 1.00 91.75 79 TYR A N 1
ATOM 638 C CA . TYR A 1 79 ? -27.242 -5.369 7.877 1.00 91.75 79 TYR A CA 1
ATOM 639 C C . TYR A 1 79 ? -28.256 -4.486 7.135 1.00 91.75 79 TYR A C 1
ATOM 641 O O . TYR A 1 79 ? -29.290 -4.984 6.707 1.00 91.75 79 TYR A O 1
ATOM 649 N N . GLY A 1 80 ? -27.964 -3.195 6.986 1.00 89.88 80 GLY A N 1
ATOM 650 C CA . GLY A 1 80 ? -28.818 -2.214 6.301 1.00 89.88 80 GLY A CA 1
ATOM 651 C C . GLY A 1 80 ? -30.019 -1.712 7.112 1.00 89.88 80 GLY A C 1
ATOM 652 O O . GLY A 1 80 ? -30.304 -0.521 7.063 1.00 89.88 80 GLY A O 1
ATOM 653 N N . ASP A 1 81 ? -30.661 -2.580 7.897 1.00 91.44 81 ASP A N 1
ATOM 654 C CA . ASP A 1 81 ? -31.913 -2.239 8.592 1.00 91.44 81 ASP A CA 1
ATOM 655 C C . ASP A 1 81 ? -31.709 -1.754 10.034 1.00 91.44 81 ASP A C 1
ATOM 657 O O . ASP A 1 81 ? -32.448 -0.903 10.526 1.00 91.44 81 ASP A O 1
ATOM 661 N N . SER A 1 82 ? -30.736 -2.317 10.757 1.00 93.56 82 SER A N 1
ATOM 662 C CA . SER A 1 82 ? -30.515 -1.955 12.158 1.00 93.56 82 SER A CA 1
ATOM 663 C C . SER A 1 82 ? -29.690 -0.678 12.272 1.00 93.56 82 SER A C 1
ATOM 665 O O . SER A 1 82 ? -28.573 -0.600 11.759 1.00 93.56 82 SER A O 1
ATOM 667 N N . VAL A 1 83 ? -30.206 0.287 13.032 1.00 95.06 83 VAL A N 1
ATOM 668 C CA . VAL A 1 83 ? -29.454 1.469 13.462 1.00 95.06 83 VAL A CA 1
ATOM 669 C C . VAL A 1 83 ? -28.732 1.139 14.764 1.00 95.06 83 VAL A C 1
ATOM 671 O O . VAL A 1 83 ? -29.353 0.784 15.764 1.00 95.06 83 VAL A O 1
ATOM 674 N N . CYS A 1 84 ? -27.406 1.217 14.735 1.00 95.12 84 CYS A N 1
ATOM 675 C CA . CYS A 1 84 ? -26.538 0.861 15.846 1.00 95.12 84 CYS A CA 1
ATOM 676 C C . CYS A 1 84 ? -25.825 2.101 16.385 1.00 95.12 84 CYS A C 1
ATOM 678 O O . CYS A 1 84 ? -25.251 2.877 15.626 1.00 95.12 84 CYS A O 1
ATOM 680 N N . TYR A 1 85 ? -25.761 2.226 17.705 1.00 95.81 85 TYR A N 1
ATOM 681 C CA . TYR A 1 85 ? -24.884 3.176 18.386 1.00 95.81 85 TYR A CA 1
ATOM 682 C C . TYR A 1 85 ? -23.704 2.420 18.992 1.00 95.81 85 TYR A C 1
ATOM 684 O O . TYR A 1 85 ? -23.888 1.356 19.588 1.00 95.81 85 TYR A O 1
ATOM 692 N N . ILE A 1 86 ? -22.488 2.945 18.842 1.00 96.00 86 ILE A N 1
ATOM 693 C CA . ILE A 1 86 ? -21.287 2.336 19.426 1.00 96.00 86 ILE A CA 1
ATOM 694 C C . ILE A 1 86 ? -20.996 2.996 20.771 1.00 96.00 86 ILE A C 1
ATOM 696 O O . ILE A 1 86 ? -20.830 4.212 20.856 1.00 96.00 86 ILE A O 1
ATOM 700 N N . GLN A 1 87 ? -20.896 2.175 21.815 1.00 95.25 87 GLN A N 1
ATOM 701 C CA . GLN A 1 87 ? -20.525 2.601 23.160 1.00 95.25 87 GLN A CA 1
ATOM 702 C C . GLN A 1 87 ? -19.244 1.896 23.604 1.00 95.25 87 GLN A C 1
ATOM 704 O O . GLN A 1 87 ? -19.059 0.705 23.349 1.00 95.25 87 GLN A O 1
ATOM 709 N N . HIS A 1 88 ? -18.359 2.610 24.295 1.00 95.00 88 HIS A N 1
ATOM 710 C CA . HIS A 1 88 ? -17.221 1.993 24.967 1.00 95.00 88 HIS A CA 1
ATOM 711 C C . HIS A 1 88 ? -17.654 1.385 26.305 1.00 95.00 88 HIS A C 1
ATOM 713 O O . HIS A 1 88 ? -18.266 2.055 27.135 1.00 95.00 88 HIS A O 1
ATOM 719 N N . VAL A 1 89 ? -17.316 0.115 26.531 1.00 92.62 89 VAL A N 1
ATOM 720 C CA . VAL A 1 89 ? -17.881 -0.694 27.623 1.00 92.62 89 VAL A CA 1
ATOM 721 C C . VAL A 1 89 ? -17.442 -0.200 29.001 1.00 92.62 89 VAL A C 1
ATOM 723 O O . VAL A 1 89 ? -18.242 -0.212 29.929 1.00 92.62 89 VAL A O 1
ATOM 726 N N . ALA A 1 90 ? -16.184 0.224 29.159 1.00 91.62 90 ALA A N 1
ATOM 727 C CA . ALA A 1 90 ? -15.656 0.589 30.476 1.00 91.62 90 ALA A CA 1
ATOM 728 C C . ALA A 1 90 ? -15.959 2.040 30.885 1.00 91.62 90 ALA A C 1
ATOM 730 O O . ALA A 1 90 ? -16.064 2.324 32.073 1.00 91.62 90 ALA A O 1
ATOM 731 N N . THR A 1 91 ? -16.066 2.960 29.921 1.00 91.81 91 THR A N 1
ATOM 732 C CA . THR A 1 91 ? -16.292 4.396 30.194 1.00 91.81 91 THR A CA 1
ATOM 733 C C . THR A 1 91 ? -17.720 4.843 29.909 1.00 91.81 91 THR A C 1
ATOM 735 O O . THR A 1 91 ? -18.070 5.972 30.238 1.00 91.81 91 THR A O 1
ATOM 738 N N . CYS A 1 92 ? -18.527 3.992 29.271 1.00 92.62 92 CYS A N 1
ATOM 739 C CA . CYS A 1 92 ? -19.884 4.292 28.817 1.00 92.62 92 CYS A CA 1
ATOM 740 C C . CYS A 1 92 ? -19.987 5.480 27.840 1.00 92.62 92 CYS A C 1
ATOM 742 O O . CYS A 1 92 ? -21.091 5.957 27.583 1.00 92.62 92 CYS A O 1
ATOM 744 N N . LEU A 1 93 ? -18.865 5.936 27.270 1.00 94.19 93 LEU A N 1
ATOM 745 C CA . LEU A 1 93 ? -18.840 7.003 26.270 1.00 94.19 93 LEU A CA 1
ATOM 746 C C . LEU A 1 93 ? -19.378 6.501 24.927 1.00 94.19 93 LEU A C 1
ATOM 748 O O . LEU A 1 93 ? -19.146 5.352 24.545 1.00 94.19 93 LEU A O 1
ATOM 752 N N . TRP A 1 94 ? -20.034 7.391 24.195 1.00 95.19 94 TRP A N 1
ATOM 753 C CA . TRP A 1 94 ? -20.587 7.167 22.866 1.00 95.19 94 TRP A CA 1
ATOM 754 C C . TRP A 1 94 ? -19.616 7.612 21.782 1.00 95.19 94 TRP A C 1
ATOM 756 O O . TRP A 1 94 ? -18.991 8.667 21.895 1.00 95.19 94 TRP A O 1
ATOM 766 N N . LEU A 1 95 ? -19.507 6.815 20.724 1.00 95.62 95 LEU A N 1
ATOM 767 C CA . LEU A 1 95 ? -18.817 7.214 19.506 1.00 95.62 95 LEU A CA 1
ATOM 768 C C . LEU A 1 95 ? -19.620 8.321 18.810 1.00 95.62 95 LEU A C 1
ATOM 770 O O . LEU A 1 95 ? -20.783 8.111 18.482 1.00 95.62 95 LEU A O 1
ATOM 774 N N . THR A 1 96 ? -18.984 9.464 18.575 1.00 94.50 96 THR A N 1
ATOM 775 C CA . THR A 1 96 ? -19.551 10.629 17.877 1.00 94.50 96 THR A CA 1
ATOM 776 C C . THR A 1 96 ? -18.455 11.303 17.056 1.00 94.50 96 THR A C 1
ATOM 778 O O . THR A 1 96 ? -17.281 10.944 17.160 1.00 94.50 96 THR A O 1
ATOM 781 N N . TYR A 1 97 ? -18.788 12.303 16.251 1.00 91.12 97 TYR A N 1
ATOM 782 C CA . TYR A 1 97 ? -17.790 13.164 15.619 1.00 91.12 97 TYR A CA 1
ATOM 783 C C . TYR A 1 97 ? -17.549 14.450 16.422 1.00 91.12 97 TYR A C 1
ATOM 785 O O . TYR A 1 97 ? -18.404 14.909 17.173 1.00 91.12 97 TYR A O 1
ATOM 793 N N . GLN A 1 98 ? -16.366 15.039 16.260 1.00 88.06 98 GLN A N 1
ATOM 794 C CA . GLN A 1 98 ? -16.046 16.371 16.758 1.00 88.06 98 GLN A CA 1
ATOM 795 C C . GLN A 1 98 ? -16.634 17.415 15.799 1.00 88.06 98 GLN A C 1
ATOM 797 O O . GLN A 1 98 ? -16.292 17.431 14.613 1.00 88.06 98 GLN A O 1
ATOM 802 N N . ALA A 1 99 ? -17.523 18.277 16.300 1.00 79.38 99 ALA A N 1
ATOM 803 C CA . ALA A 1 99 ? -18.077 19.380 15.520 1.00 79.38 99 ALA A CA 1
ATOM 804 C C . ALA A 1 99 ? -16.957 20.326 15.053 1.00 79.38 99 ALA A C 1
ATOM 806 O O . ALA A 1 99 ? -16.053 20.661 15.820 1.00 79.38 99 ALA A O 1
ATOM 807 N N . MET A 1 100 ? -16.994 20.731 13.781 1.00 72.25 100 MET A N 1
ATOM 808 C CA . MET A 1 100 ? -15.985 21.633 13.225 1.00 72.25 100 MET A CA 1
ATOM 809 C C . MET A 1 100 ? -16.275 23.083 13.604 1.00 72.25 100 MET A C 1
ATOM 811 O O . MET A 1 100 ? -17.422 23.524 13.558 1.00 72.25 100 MET A O 1
ATOM 815 N N . ASP A 1 101 ? -15.220 23.842 13.887 1.00 65.06 101 ASP A N 1
ATOM 816 C CA . ASP A 1 101 ? -15.322 25.285 14.075 1.00 65.06 101 ASP A CA 1
ATOM 817 C C . ASP A 1 101 ? -15.646 25.997 12.752 1.00 65.06 101 ASP A C 1
ATOM 819 O O . ASP A 1 101 ? -15.049 25.716 11.706 1.00 65.06 101 ASP A O 1
ATOM 823 N N . ALA A 1 102 ? -16.540 26.990 12.805 1.00 60.41 102 ALA A N 1
ATOM 824 C CA . ALA A 1 102 ? -17.059 27.716 11.638 1.00 60.41 102 ALA A CA 1
ATOM 825 C C . ALA A 1 102 ? -15.972 28.392 10.769 1.00 60.41 102 ALA A C 1
ATOM 827 O O . ALA A 1 102 ? -16.201 28.692 9.597 1.00 60.41 102 ALA A O 1
ATOM 828 N N . LYS A 1 103 ? -14.763 28.609 11.306 1.00 60.41 103 LYS A N 1
ATOM 829 C CA . LYS A 1 103 ? -13.623 29.165 10.555 1.00 60.41 103 LYS A CA 1
ATOM 830 C C . LYS A 1 103 ? -12.970 28.155 9.600 1.00 60.41 103 LYS A C 1
ATOM 832 O O . LYS A 1 103 ? -12.416 28.585 8.590 1.00 60.41 103 LYS A O 1
ATOM 837 N N . CYS A 1 104 ? -13.059 26.852 9.886 1.00 53.41 104 CYS A N 1
ATOM 838 C CA . CYS A 1 104 ? -12.339 25.787 9.173 1.00 53.41 104 CYS A CA 1
ATOM 839 C C . CYS A 1 104 ? -13.099 25.241 7.945 1.00 53.41 104 CYS A C 1
ATOM 841 O O . CYS A 1 104 ? -12.493 24.698 7.025 1.00 53.41 104 CYS A O 1
ATOM 843 N N . ALA A 1 105 ? -14.418 25.456 7.873 1.00 54.03 105 ALA A N 1
ATOM 844 C CA . ALA A 1 105 ? -15.268 24.979 6.775 1.00 54.03 105 ALA A CA 1
ATOM 845 C C . ALA A 1 105 ? -14.938 25.593 5.394 1.00 54.03 105 ALA A C 1
ATOM 847 O O . ALA A 1 105 ? -15.365 25.070 4.370 1.00 54.03 105 ALA A O 1
ATOM 848 N N . ARG A 1 106 ? -14.166 26.690 5.345 1.00 57.34 106 ARG A N 1
ATOM 849 C CA . ARG A 1 106 ? -13.844 27.424 4.106 1.00 57.34 106 ARG A CA 1
ATOM 850 C C . ARG A 1 106 ? -12.710 26.818 3.266 1.00 57.34 106 ARG A C 1
ATOM 852 O O . ARG A 1 106 ? -12.516 27.270 2.146 1.00 57.34 106 ARG A O 1
ATOM 859 N N . MET A 1 107 ? -11.977 25.817 3.765 1.00 54.75 107 MET A N 1
ATOM 860 C CA . MET A 1 107 ? -10.761 25.284 3.112 1.00 54.75 107 MET A CA 1
ATOM 861 C C . MET A 1 107 ? -10.918 23.915 2.420 1.00 54.75 107 MET A C 1
ATOM 863 O O . MET A 1 107 ? -9.935 23.224 2.187 1.00 54.75 107 MET A O 1
ATOM 867 N N . GLY A 1 108 ? -12.132 23.514 2.030 1.00 52.00 108 GLY A N 1
ATOM 868 C CA . GLY A 1 108 ? -12.317 22.475 0.998 1.00 52.00 108 GLY A CA 1
ATOM 869 C C . GLY A 1 108 ? -12.036 21.015 1.391 1.00 52.00 108 GLY A C 1
ATOM 870 O O . GLY A 1 108 ? -12.185 20.138 0.546 1.00 52.00 108 GLY A O 1
ATOM 871 N N . GLY A 1 109 ? -11.708 20.716 2.652 1.00 55.38 109 GLY A N 1
ATOM 872 C CA . GLY A 1 109 ? -11.580 19.344 3.157 1.00 55.38 109 GLY A CA 1
ATOM 873 C C . GLY A 1 109 ? -12.381 19.137 4.439 1.00 55.38 109 GLY A C 1
ATOM 874 O O . GLY A 1 109 ? -11.924 19.504 5.517 1.00 55.38 109 GLY A O 1
ATOM 875 N N . VAL A 1 110 ? -13.576 18.546 4.351 1.00 59.59 110 VAL A N 1
ATOM 876 C CA . VAL A 1 110 ? -14.414 18.261 5.532 1.00 59.59 110 VAL A CA 1
ATOM 877 C C . VAL A 1 110 ? -14.095 16.861 6.058 1.00 59.59 110 VAL A C 1
ATOM 879 O O . VAL A 1 110 ? -14.889 15.934 5.924 1.00 59.59 110 VAL A O 1
ATOM 882 N N . GLN A 1 111 ? -12.912 16.680 6.645 1.00 70.00 111 GLN A N 1
ATOM 883 C CA . GLN A 1 111 ? -12.649 15.482 7.442 1.00 70.00 111 GLN A CA 1
ATOM 884 C C . GLN A 1 111 ? -13.142 15.715 8.871 1.00 70.00 111 GLN A C 1
ATOM 886 O O . GLN A 1 111 ? -12.605 16.540 9.610 1.00 70.00 111 GLN A O 1
ATOM 891 N N . ARG A 1 112 ? -14.193 14.989 9.262 1.00 82.81 112 ARG A N 1
ATOM 892 C CA . ARG A 1 112 ? -14.689 14.979 10.642 1.00 82.81 112 ARG A CA 1
ATOM 893 C C . ARG A 1 112 ? -13.914 13.937 11.442 1.00 82.81 112 ARG A C 1
ATOM 895 O O . ARG A 1 112 ? -13.814 12.785 11.028 1.00 82.81 112 ARG A O 1
ATOM 902 N N . LYS A 1 113 ? -13.383 14.330 12.599 1.00 88.19 113 LYS A N 1
ATOM 903 C CA . LYS A 1 113 ? -12.667 13.423 13.504 1.00 88.19 113 LYS A CA 1
ATOM 904 C C . LYS A 1 113 ? -13.658 12.719 14.429 1.00 88.19 113 LYS A C 1
ATOM 906 O O . LYS A 1 113 ? -14.460 13.389 15.071 1.00 88.19 113 LYS A O 1
ATOM 911 N N . ALA A 1 114 ? -13.591 11.393 14.524 1.00 91.69 114 ALA A N 1
ATOM 912 C CA . ALA A 1 114 ? -14.368 10.633 15.502 1.00 91.69 114 ALA A CA 1
ATOM 913 C C . ALA A 1 114 ? -13.757 10.749 16.912 1.00 91.69 114 ALA A C 1
ATOM 915 O O . ALA A 1 114 ? -12.534 10.707 17.070 1.00 91.69 114 ALA A O 1
ATOM 916 N N . ILE A 1 115 ? -14.606 10.877 17.930 1.00 93.62 115 ILE A N 1
ATOM 917 C CA . ILE A 1 115 ? -14.255 11.015 19.349 1.00 93.62 115 ILE A CA 1
ATOM 918 C C . ILE A 1 115 ? -15.228 10.212 20.223 1.00 93.62 115 ILE A C 1
ATOM 920 O O . ILE A 1 115 ? -16.295 9.796 19.770 1.00 93.62 115 ILE A O 1
ATOM 924 N N . MET A 1 116 ? -14.879 10.028 21.495 1.00 94.38 116 MET A N 1
ATOM 925 C CA . MET A 1 116 ? -15.759 9.419 22.491 1.00 94.38 116 MET A CA 1
ATOM 926 C C . MET A 1 116 ? -16.354 10.504 23.405 1.00 94.38 116 MET A C 1
ATOM 928 O O . MET A 1 116 ? -15.616 11.206 24.095 1.00 94.38 116 MET A O 1
ATOM 932 N N . HIS A 1 117 ? -17.682 10.648 23.444 1.00 93.94 117 HIS A N 1
ATOM 933 C CA . HIS A 1 117 ? -18.379 11.705 24.195 1.00 93.94 117 HIS A CA 1
ATOM 934 C C . HIS A 1 117 ? -19.487 11.160 25.109 1.00 93.94 117 HIS A C 1
ATOM 936 O O . HIS A 1 117 ? -20.009 10.074 24.886 1.00 93.94 117 HIS A O 1
ATOM 942 N N . HIS A 1 118 ? -19.860 11.911 26.150 1.00 90.81 118 HIS A N 1
ATOM 943 C CA . HIS A 1 118 ? -20.871 11.478 27.132 1.00 90.81 118 HIS A CA 1
ATOM 944 C C . HIS A 1 118 ? -22.297 11.444 26.570 1.00 90.81 118 HIS A C 1
ATOM 946 O O . HIS A 1 118 ? -23.092 10.608 26.985 1.00 90.81 118 HIS A O 1
ATOM 952 N N . GLU A 1 119 ? -22.602 12.313 25.608 1.00 89.00 119 GLU A N 1
ATOM 953 C CA . GLU A 1 119 ? -23.938 12.426 24.995 1.00 89.00 119 GLU A CA 1
ATOM 954 C C . GLU A 1 119 ? -23.939 12.000 23.515 1.00 89.00 119 GLU A C 1
ATOM 956 O O . GLU A 1 119 ? -24.872 11.359 23.034 1.00 89.00 119 GLU A O 1
ATOM 961 N N . GLY A 1 120 ? -22.858 12.303 22.786 1.00 87.94 120 GLY A N 1
ATOM 962 C CA . GLY A 1 120 ? -22.803 12.258 21.318 1.00 87.94 120 GLY A CA 1
ATOM 963 C C . GLY A 1 120 ? -23.900 13.085 20.622 1.00 87.94 120 GLY A C 1
ATOM 964 O O . GLY A 1 120 ? -24.690 13.763 21.274 1.00 87.94 120 GLY A O 1
ATOM 965 N N . HIS A 1 121 ? -23.970 13.023 19.297 1.00 91.50 121 HIS A N 1
ATOM 966 C CA . HIS A 1 121 ? -24.988 13.712 18.504 1.00 91.50 121 HIS A CA 1
ATOM 967 C C . HIS A 1 121 ? -26.212 12.824 18.208 1.00 91.50 121 HIS A C 1
ATOM 969 O O . HIS A 1 121 ? -26.204 11.610 18.428 1.00 91.50 121 HIS A O 1
ATOM 975 N N . MET A 1 122 ? -27.319 13.422 17.759 1.00 91.38 122 MET A N 1
ATOM 976 C CA . MET A 1 122 ? -28.548 12.671 17.443 1.00 91.38 122 MET A CA 1
ATOM 977 C C . MET A 1 122 ? -28.427 11.864 16.141 1.00 91.38 122 MET A C 1
ATOM 979 O O . MET A 1 122 ? -29.126 10.870 15.965 1.00 91.38 122 MET A O 1
ATOM 983 N N . ASP A 1 123 ? -27.515 12.263 15.259 1.00 91.50 123 ASP A N 1
ATOM 984 C CA . ASP A 1 123 ? -27.218 11.655 13.962 1.00 91.50 123 ASP A CA 1
ATOM 985 C C . ASP A 1 123 ? -26.075 10.620 14.016 1.00 91.50 123 ASP A C 1
ATOM 987 O O . ASP A 1 123 ? -25.571 10.199 12.981 1.00 91.50 123 ASP A O 1
ATOM 991 N N . ASP A 1 124 ? -25.708 10.139 15.210 1.00 94.25 124 ASP A N 1
ATOM 992 C CA . ASP A 1 124 ? -24.674 9.105 15.405 1.00 94.25 124 ASP A CA 1
ATOM 993 C C . ASP A 1 124 ? -25.111 7.686 14.983 1.00 94.25 124 ASP A C 1
ATOM 995 O O . ASP A 1 124 ? -24.360 6.725 15.157 1.00 94.25 124 ASP A O 1
ATOM 999 N N . GLY A 1 125 ? -26.340 7.512 14.493 1.00 93.19 125 GLY A N 1
ATOM 1000 C CA . GLY A 1 125 ? -26.874 6.205 14.119 1.00 93.19 125 GLY A CA 1
ATOM 1001 C C . GLY A 1 125 ? -26.090 5.576 12.964 1.00 93.19 125 GLY A C 1
ATOM 1002 O O . GLY A 1 125 ? -26.086 6.099 11.853 1.00 93.19 125 GLY A O 1
ATOM 1003 N N . LEU A 1 126 ? -25.455 4.427 13.210 1.00 94.88 126 LEU A N 1
ATOM 1004 C CA . LEU A 1 126 ? -24.667 3.703 12.213 1.00 94.88 126 LEU A CA 1
ATOM 1005 C C . LEU A 1 126 ? -25.448 2.510 11.668 1.00 94.88 126 LEU A C 1
ATOM 1007 O O . LEU A 1 126 ? -25.863 1.632 12.425 1.00 94.88 126 LEU A O 1
ATOM 1011 N N . THR A 1 127 ? -25.583 2.427 10.349 1.00 94.81 127 THR A N 1
ATOM 1012 C CA . THR A 1 127 ? -26.038 1.209 9.676 1.00 94.81 127 THR A CA 1
ATOM 1013 C C . THR A 1 127 ? -24.841 0.331 9.328 1.00 94.81 127 THR A C 1
ATOM 1015 O O . THR A 1 127 ? -23.763 0.807 8.968 1.00 94.81 127 THR A O 1
ATOM 1018 N N . LEU A 1 128 ? -25.009 -0.983 9.466 1.00 93.50 128 LEU A N 1
ATOM 1019 C CA . LEU A 1 128 ? -23.945 -1.937 9.174 1.00 93.50 128 LEU A CA 1
ATOM 1020 C C . LEU A 1 128 ? -24.106 -2.479 7.758 1.00 93.50 128 LEU A C 1
ATOM 1022 O O . LEU A 1 128 ? -25.158 -3.007 7.407 1.00 93.50 128 LEU A O 1
ATOM 1026 N N . SER A 1 129 ? -23.036 -2.443 6.975 1.00 91.88 129 SER A N 1
ATOM 1027 C CA . SER A 1 129 ? -22.946 -3.115 5.678 1.00 91.88 129 SER A CA 1
ATOM 1028 C C . SER A 1 129 ? -21.812 -4.133 5.698 1.00 91.88 129 SER A C 1
ATOM 1030 O O . SER A 1 129 ? -20.727 -3.862 6.219 1.00 91.88 129 SER A O 1
ATOM 1032 N N . ARG A 1 130 ? -22.040 -5.309 5.112 1.00 88.75 130 ARG A N 1
ATOM 1033 C CA . ARG A 1 130 ? -21.003 -6.333 4.986 1.00 88.75 130 ARG A CA 1
ATOM 1034 C C . ARG A 1 130 ? -20.334 -6.234 3.620 1.00 88.75 130 ARG A C 1
ATOM 1036 O O . ARG A 1 130 ? -21.002 -6.296 2.596 1.00 88.75 130 ARG A O 1
ATOM 1043 N N . SER A 1 131 ? -19.012 -6.124 3.638 1.00 82.88 131 SER A N 1
ATOM 1044 C CA . SER A 1 131 ? -18.173 -6.187 2.440 1.00 82.88 131 SER A CA 1
ATOM 1045 C C . SER A 1 131 ? -18.301 -7.545 1.734 1.00 82.88 131 SER A C 1
ATOM 1047 O O . SER A 1 131 ? -18.503 -8.582 2.383 1.00 82.88 131 SER A O 1
ATOM 1049 N N . GLN A 1 132 ? -18.186 -7.534 0.403 1.00 80.94 132 GLN A N 1
ATOM 1050 C CA . GLN A 1 132 ? -18.225 -8.743 -0.420 1.00 80.94 132 GLN A CA 1
ATOM 1051 C C . GLN A 1 132 ? -17.040 -9.670 -0.100 1.00 80.94 132 GLN A C 1
ATOM 1053 O O . GLN A 1 132 ? -15.997 -9.254 0.411 1.00 80.94 132 GLN A O 1
ATOM 1058 N N . HIS A 1 133 ? -17.186 -10.961 -0.408 1.00 81.69 133 HIS A N 1
ATOM 1059 C CA . HIS A 1 133 ? -16.166 -11.957 -0.070 1.00 81.69 133 HIS A CA 1
ATOM 1060 C C . HIS A 1 133 ? -14.801 -11.653 -0.716 1.00 81.69 133 HIS A C 1
ATOM 1062 O O . HIS A 1 133 ? -13.763 -11.840 -0.078 1.00 81.69 133 HIS A O 1
ATOM 1068 N N . GLU A 1 134 ? -14.792 -11.150 -1.952 1.00 78.81 134 GLU A N 1
ATOM 1069 C CA . GLU A 1 134 ? -13.559 -10.805 -2.666 1.00 78.81 134 GLU A CA 1
ATOM 1070 C C . GLU A 1 134 ? -12.838 -9.610 -2.046 1.00 78.81 134 GLU A C 1
ATOM 1072 O O . GLU A 1 134 ? -11.650 -9.707 -1.756 1.00 78.81 134 GLU A O 1
ATOM 1077 N N . GLU A 1 135 ? -13.550 -8.529 -1.734 1.00 77.69 135 GLU A N 1
ATOM 1078 C CA . GLU A 1 135 ? -12.975 -7.347 -1.086 1.00 77.69 135 GLU A CA 1
ATOM 1079 C C . GLU A 1 135 ? -12.364 -7.697 0.285 1.00 77.69 135 GLU A C 1
ATOM 1081 O O . GLU A 1 135 ? -11.242 -7.289 0.603 1.00 77.69 135 GLU A O 1
ATOM 1086 N N . SER A 1 136 ? -13.030 -8.558 1.067 1.00 81.31 136 SER A N 1
ATOM 1087 C CA . SER A 1 136 ? -12.481 -9.058 2.334 1.00 81.31 136 SER A CA 1
ATOM 1088 C C . SER A 1 136 ? -11.202 -9.883 2.144 1.00 81.31 136 SER A C 1
ATOM 1090 O O . SER A 1 136 ? -10.257 -9.755 2.933 1.00 81.31 136 SER A O 1
ATOM 1092 N N . ARG A 1 137 ? -11.144 -10.727 1.103 1.00 85.25 137 ARG A N 1
ATOM 1093 C CA . ARG A 1 137 ? -9.931 -11.482 0.750 1.00 85.25 137 ARG A CA 1
ATOM 1094 C C . ARG A 1 137 ? -8.808 -10.537 0.332 1.00 85.25 137 ARG A C 1
ATOM 1096 O O . ARG A 1 137 ? -7.710 -10.652 0.875 1.00 85.25 137 ARG A O 1
ATOM 1103 N N . THR A 1 138 ? -9.091 -9.579 -0.544 1.00 85.88 138 THR A N 1
ATOM 1104 C CA . THR A 1 138 ? -8.130 -8.577 -1.021 1.00 85.88 138 THR A CA 1
ATOM 1105 C C . THR A 1 138 ? -7.544 -7.773 0.135 1.00 85.88 138 THR A C 1
ATOM 1107 O O . THR A 1 138 ? -6.325 -7.657 0.245 1.00 85.88 138 THR A O 1
ATOM 1110 N N . ALA A 1 139 ? -8.367 -7.315 1.082 1.00 83.50 139 ALA A N 1
ATOM 1111 C CA . ALA A 1 139 ? -7.890 -6.578 2.252 1.00 83.50 139 ALA A CA 1
ATOM 1112 C C . ALA A 1 139 ? -6.912 -7.390 3.128 1.00 83.50 139 ALA A C 1
ATOM 1114 O O . ALA A 1 139 ? -5.962 -6.833 3.688 1.00 83.50 139 ALA A O 1
ATOM 1115 N N . ARG A 1 140 ? -7.101 -8.714 3.235 1.00 85.00 140 ARG A N 1
ATOM 1116 C CA . ARG A 1 140 ? -6.150 -9.597 3.935 1.00 85.00 140 ARG A CA 1
ATOM 1117 C C . ARG A 1 140 ? -4.855 -9.783 3.153 1.00 85.00 140 ARG A C 1
ATOM 1119 O O . ARG A 1 140 ? -3.796 -9.779 3.772 1.00 85.00 140 ARG A O 1
ATOM 1126 N N . VAL A 1 141 ? -4.935 -9.932 1.830 1.00 88.69 141 VAL A N 1
ATOM 1127 C CA . VAL A 1 141 ? -3.750 -10.021 0.963 1.00 88.69 141 VAL A CA 1
ATOM 1128 C C . VAL A 1 141 ? -2.913 -8.753 1.102 1.00 88.69 141 VAL A C 1
ATOM 1130 O O . VAL A 1 141 ? -1.731 -8.860 1.406 1.00 88.69 141 VAL A O 1
ATOM 1133 N N . ILE A 1 142 ? -3.538 -7.572 1.025 1.00 88.25 142 ILE A N 1
ATOM 1134 C CA . ILE A 1 142 ? -2.865 -6.279 1.224 1.00 88.25 142 ILE A CA 1
ATOM 1135 C C . ILE A 1 142 ? -2.096 -6.267 2.543 1.00 88.25 142 ILE A C 1
ATOM 1137 O O . ILE A 1 142 ? -0.905 -5.968 2.554 1.00 88.25 142 ILE A O 1
ATOM 1141 N N . ARG A 1 143 ? -2.739 -6.647 3.653 1.00 87.19 143 ARG A N 1
ATOM 1142 C CA . ARG A 1 143 ? -2.069 -6.703 4.958 1.00 87.19 143 ARG A CA 1
ATOM 1143 C C . ARG A 1 143 ? -0.830 -7.595 4.935 1.00 87.19 143 ARG A C 1
ATOM 1145 O O . ARG A 1 143 ? 0.218 -7.200 5.445 1.00 87.19 143 ARG A O 1
ATOM 1152 N N . SER A 1 144 ? -0.973 -8.812 4.418 1.00 88.94 144 SER A N 1
ATOM 1153 C CA . SER A 1 144 ? 0.115 -9.789 4.370 1.00 88.94 144 SER A CA 1
ATOM 1154 C C . SER A 1 144 ? 1.273 -9.288 3.511 1.00 88.94 144 SER A C 1
ATOM 1156 O O . SER A 1 144 ? 2.423 -9.387 3.933 1.00 88.94 144 SER A O 1
ATOM 1158 N N . THR A 1 145 ? 0.977 -8.690 2.355 1.00 90.06 145 THR A N 1
ATOM 1159 C CA . THR A 1 145 ? 1.982 -8.115 1.456 1.00 90.06 145 THR A CA 1
ATOM 1160 C C . THR A 1 145 ? 2.707 -6.937 2.099 1.00 90.06 145 THR A C 1
ATOM 1162 O O . THR A 1 145 ? 3.934 -6.925 2.126 1.00 90.06 145 THR A O 1
ATOM 1165 N N . VAL A 1 146 ? 1.974 -5.986 2.691 1.00 89.12 146 VAL A N 1
ATOM 1166 C CA . VAL A 1 146 ? 2.563 -4.832 3.393 1.00 89.12 146 VAL A CA 1
ATOM 1167 C C . VAL A 1 146 ? 3.476 -5.304 4.523 1.00 89.12 146 VAL A C 1
ATOM 1169 O O . VAL A 1 146 ? 4.586 -4.798 4.672 1.00 89.12 146 VAL A O 1
ATOM 1172 N N . PHE A 1 147 ? 3.047 -6.297 5.306 1.00 88.06 147 PHE A N 1
ATOM 1173 C CA . PHE A 1 147 ? 3.869 -6.865 6.374 1.00 88.06 147 PHE A CA 1
ATOM 1174 C C . PHE A 1 147 ? 5.148 -7.524 5.838 1.00 88.06 147 PHE A C 1
ATOM 1176 O O . PHE A 1 147 ? 6.228 -7.294 6.384 1.00 88.06 147 PHE A O 1
ATOM 1183 N N . LEU A 1 148 ? 5.036 -8.320 4.770 1.00 92.25 148 LEU A N 1
ATOM 1184 C CA . LEU A 1 148 ? 6.168 -9.016 4.163 1.00 92.25 148 LEU A CA 1
ATOM 1185 C C . LEU A 1 148 ? 7.206 -8.033 3.611 1.00 92.25 148 LEU A C 1
ATOM 1187 O O . LEU A 1 148 ? 8.383 -8.158 3.939 1.00 92.25 148 LEU A O 1
ATOM 1191 N N . PHE A 1 149 ? 6.775 -7.032 2.840 1.00 93.00 149 PHE A N 1
ATOM 1192 C CA . PHE A 1 149 ? 7.677 -6.025 2.278 1.00 93.00 149 PHE A CA 1
ATOM 1193 C C . PHE A 1 149 ? 8.332 -5.172 3.356 1.00 93.00 149 PHE A C 1
ATOM 1195 O O . PHE A 1 149 ? 9.546 -5.020 3.335 1.00 93.00 149 PHE A O 1
ATOM 1202 N N . ASN A 1 150 ? 7.593 -4.717 4.371 1.00 90.12 150 ASN A N 1
ATOM 1203 C CA . ASN A 1 150 ? 8.206 -3.991 5.488 1.00 90.12 150 ASN A CA 1
ATOM 1204 C C . ASN A 1 150 ? 9.263 -4.829 6.221 1.00 90.12 150 ASN A C 1
ATOM 1206 O O . ASN A 1 150 ? 10.296 -4.306 6.638 1.00 90.12 150 ASN A O 1
ATOM 1210 N N . ARG A 1 151 ? 9.028 -6.135 6.387 1.00 91.19 151 ARG A N 1
ATOM 1211 C CA . ARG A 1 151 ? 10.022 -7.034 6.983 1.00 91.19 151 ARG A CA 1
ATOM 1212 C C . ARG A 1 151 ? 11.246 -7.201 6.081 1.00 91.19 151 ARG A C 1
ATOM 1214 O O . ARG A 1 151 ? 12.359 -7.214 6.595 1.00 91.19 151 ARG A O 1
ATOM 1221 N N . PHE A 1 152 ? 11.039 -7.323 4.773 1.00 92.88 152 PHE A N 1
ATOM 1222 C CA . PHE A 1 152 ? 12.110 -7.440 3.788 1.00 92.88 152 PHE A CA 1
ATOM 1223 C C . PHE A 1 152 ? 12.987 -6.181 3.744 1.00 92.88 152 PHE A C 1
ATOM 1225 O O . PHE A 1 152 ? 14.198 -6.284 3.906 1.00 92.88 152 PHE A O 1
ATOM 1232 N N . ILE A 1 153 ? 12.364 -5.003 3.650 1.00 91.25 153 ILE A N 1
ATOM 1233 C CA . ILE A 1 153 ? 13.001 -3.677 3.705 1.00 91.25 153 ILE A CA 1
ATOM 1234 C C . ILE A 1 153 ? 13.889 -3.558 4.949 1.00 91.25 153 ILE A C 1
ATOM 1236 O O . ILE A 1 153 ? 15.080 -3.298 4.824 1.00 91.25 153 ILE A O 1
ATOM 1240 N N . ARG A 1 154 ? 13.353 -3.862 6.140 1.00 90.50 154 ARG A N 1
ATOM 1241 C CA . ARG A 1 154 ? 14.134 -3.846 7.393 1.00 90.50 154 ARG A CA 1
ATOM 1242 C C . ARG A 1 154 ? 15.310 -4.825 7.385 1.00 90.50 154 ARG A C 1
ATOM 1244 O O . ARG A 1 154 ? 16.347 -4.546 7.983 1.00 90.50 154 ARG A O 1
ATOM 1251 N N . GLY A 1 155 ? 15.141 -5.983 6.747 1.00 90.81 155 GLY A N 1
ATOM 1252 C CA . GLY A 1 155 ? 16.219 -6.951 6.564 1.00 90.81 155 GLY A CA 1
ATOM 1253 C C . GLY A 1 155 ? 17.354 -6.372 5.721 1.00 90.81 155 GLY A C 1
ATOM 1254 O O . GLY A 1 155 ? 18.506 -6.436 6.135 1.00 90.81 155 GLY A O 1
ATOM 1255 N N . LEU A 1 156 ? 17.024 -5.737 4.593 1.00 90.06 156 LEU A N 1
ATOM 1256 C CA . LEU A 1 156 ? 17.999 -5.065 3.729 1.00 90.06 156 LEU A CA 1
ATOM 1257 C C . LEU A 1 156 ? 18.689 -3.885 4.428 1.00 90.06 156 LEU A C 1
ATOM 1259 O O . LEU A 1 156 ? 19.901 -3.743 4.304 1.00 90.06 156 LEU A O 1
ATOM 1263 N N . ASP A 1 157 ? 17.955 -3.090 5.212 1.00 88.38 157 ASP A N 1
ATOM 1264 C CA . ASP A 1 157 ? 18.525 -1.982 5.998 1.00 88.38 157 ASP A CA 1
ATOM 1265 C C . ASP A 1 157 ? 19.571 -2.474 7.011 1.00 88.38 157 ASP A C 1
ATOM 1267 O O . ASP A 1 157 ? 20.583 -1.819 7.248 1.00 88.38 157 ASP A O 1
ATOM 1271 N N . THR A 1 158 ? 19.354 -3.662 7.583 1.00 88.00 158 THR A N 1
ATOM 1272 C CA . THR A 1 158 ? 20.305 -4.281 8.521 1.00 88.00 158 THR A CA 1
ATOM 1273 C C . THR A 1 158 ? 21.579 -4.744 7.809 1.00 88.00 158 THR A C 1
ATOM 1275 O O . THR A 1 158 ? 22.663 -4.672 8.378 1.00 88.00 158 THR A O 1
ATOM 1278 N N . LEU A 1 159 ? 21.457 -5.217 6.566 1.00 84.50 159 LEU A N 1
ATOM 1279 C CA . LEU A 1 159 ? 22.581 -5.715 5.769 1.00 84.50 159 LEU A CA 1
ATOM 1280 C C . LEU A 1 159 ? 23.450 -4.590 5.207 1.00 84.50 159 LEU A C 1
ATOM 1282 O O . LEU A 1 159 ? 24.658 -4.745 5.066 1.00 84.50 159 LEU A O 1
ATOM 1286 N N . SER A 1 160 ? 22.847 -3.458 4.860 1.00 75.75 160 SER A N 1
ATOM 1287 C CA . SER A 1 160 ? 23.527 -2.377 4.152 1.00 75.75 160 SER A CA 1
ATOM 1288 C C . SER A 1 160 ? 24.347 -1.448 5.063 1.00 75.75 160 SER A C 1
ATOM 1290 O O . SER A 1 160 ? 24.908 -0.472 4.571 1.00 75.75 160 SER A O 1
ATOM 1292 N N . ASN A 1 161 ? 24.446 -1.732 6.376 1.00 62.47 161 ASN A N 1
ATOM 1293 C CA . ASN A 1 161 ? 25.051 -0.846 7.388 1.00 62.47 161 ASN A CA 1
ATOM 1294 C C . ASN A 1 161 ? 24.563 0.615 7.272 1.00 62.47 161 ASN A C 1
ATOM 1296 O O . ASN A 1 161 ? 25.264 1.550 7.667 1.00 62.47 161 ASN A O 1
ATOM 1300 N N . PHE A 1 162 ? 23.356 0.831 6.737 1.00 53.72 162 PHE A N 1
ATOM 1301 C CA . PHE A 1 162 ? 22.777 2.160 6.617 1.00 53.72 162 PHE A CA 1
ATOM 1302 C C . PHE A 1 162 ? 22.307 2.631 7.993 1.00 53.72 162 PHE A C 1
ATOM 1304 O O . PHE A 1 162 ? 21.185 2.387 8.427 1.00 53.72 162 PHE A O 1
ATOM 1311 N N . SER A 1 163 ? 23.175 3.372 8.675 1.00 44.50 163 SER A N 1
ATOM 1312 C CA . SER A 1 163 ? 22.743 4.403 9.609 1.00 44.50 163 SER A CA 1
ATOM 1313 C C . SER A 1 163 ? 22.821 5.738 8.878 1.00 44.50 163 SER A C 1
ATOM 1315 O O . SER A 1 163 ? 23.905 6.305 8.805 1.00 44.50 163 SER A O 1
ATOM 1317 N N . LEU A 1 164 ? 21.707 6.190 8.283 1.00 42.19 164 LEU A N 1
ATOM 1318 C CA . LEU A 1 164 ? 21.229 7.588 8.269 1.00 42.19 164 LEU A CA 1
ATOM 1319 C C . LEU A 1 164 ? 20.241 7.884 7.127 1.00 42.19 164 LEU A C 1
ATOM 1321 O O . LEU A 1 164 ? 20.520 7.692 5.950 1.00 42.19 164 LEU A O 1
ATOM 1325 N N . SER A 1 165 ? 19.092 8.421 7.549 1.00 41.69 165 SER A N 1
ATOM 1326 C CA . SER A 1 165 ? 18.343 9.535 6.951 1.00 41.69 165 SER A CA 1
ATOM 1327 C C . SER A 1 165 ? 18.565 9.845 5.463 1.00 41.69 165 SER A C 1
ATOM 1329 O O . SER A 1 165 ? 19.479 10.595 5.153 1.00 41.69 165 SER A O 1
ATOM 1331 N N . VAL A 1 166 ? 17.641 9.417 4.595 1.00 38.81 166 VAL A N 1
ATOM 1332 C CA . VAL A 1 166 ? 16.920 10.257 3.607 1.00 38.81 166 VAL A CA 1
ATOM 1333 C C . VAL A 1 166 ? 15.665 9.481 3.191 1.00 38.81 166 VAL A C 1
ATOM 1335 O O . VAL A 1 166 ? 15.675 8.730 2.234 1.00 38.81 166 VAL A O 1
ATOM 1338 N N . PHE A 1 167 ? 14.614 9.604 3.996 1.00 38.12 167 PHE A N 1
ATOM 1339 C CA . PHE A 1 167 ? 13.202 9.703 3.603 1.00 38.12 167 PHE A CA 1
ATOM 1340 C C . PHE A 1 167 ? 12.445 9.939 4.913 1.00 38.12 167 PHE A C 1
ATOM 1342 O O . PHE A 1 167 ? 11.702 9.105 5.420 1.00 38.12 167 PHE A O 1
ATOM 1349 N N . GLN A 1 168 ? 12.651 11.120 5.507 1.00 35.97 168 GLN A N 1
ATOM 1350 C CA . GLN A 1 168 ? 11.592 11.717 6.318 1.00 35.97 168 GLN A CA 1
ATOM 1351 C C . GLN A 1 168 ? 10.504 12.209 5.354 1.00 35.97 168 GLN A C 1
ATOM 1353 O O . GLN A 1 168 ? 10.287 13.401 5.179 1.00 35.97 168 GLN A O 1
ATOM 1358 N N . GLY A 1 169 ? 9.828 11.256 4.710 1.00 31.16 169 GLY A N 1
ATOM 1359 C CA . GLY A 1 169 ? 8.410 11.382 4.445 1.00 31.16 169 GLY A CA 1
ATOM 1360 C C . GLY A 1 169 ? 7.723 11.139 5.780 1.00 31.16 169 GLY A C 1
ATOM 1361 O O . GLY A 1 169 ? 7.641 10.019 6.270 1.00 31.16 169 GLY A O 1
ATOM 1362 N N . SER A 1 170 ? 7.338 12.220 6.441 1.00 29.73 170 SER A N 1
ATOM 1363 C CA . SER A 1 170 ? 6.466 12.205 7.607 1.00 29.73 170 SER A CA 1
ATOM 1364 C C . SER A 1 170 ? 5.176 11.440 7.290 1.00 29.73 170 SER A C 1
ATOM 1366 O O . SER A 1 170 ? 4.249 12.000 6.710 1.00 29.73 170 SER A O 1
ATOM 1368 N N . GLY A 1 171 ? 5.111 10.168 7.675 1.00 28.45 171 GLY A N 1
ATOM 1369 C CA . GLY A 1 171 ? 3.939 9.338 7.449 1.00 28.45 171 GLY A CA 1
ATOM 1370 C C . GLY A 1 171 ? 4.044 8.018 8.192 1.00 28.45 171 GLY A C 1
ATOM 1371 O O . GLY A 1 171 ? 4.960 7.229 8.002 1.00 28.45 171 GLY A O 1
ATOM 1372 N N . HIS A 1 172 ? 3.087 7.758 9.072 1.00 32.53 172 HIS A N 1
ATOM 1373 C CA . HIS A 1 172 ? 2.802 6.399 9.511 1.00 32.53 172 HIS A CA 1
ATOM 1374 C C . HIS A 1 172 ? 2.622 5.500 8.257 1.00 32.53 172 HIS A C 1
ATOM 1376 O O . HIS A 1 172 ? 1.990 5.962 7.314 1.00 32.53 172 HIS A O 1
ATOM 1382 N N . PRO A 1 173 ? 3.025 4.208 8.244 1.00 38.28 173 PRO A N 1
ATOM 1383 C CA . PRO A 1 173 ? 2.813 3.282 7.109 1.00 38.28 173 PRO A CA 1
ATOM 1384 C C . PRO A 1 173 ? 1.339 2.952 6.798 1.00 38.28 173 PRO A C 1
ATOM 1386 O O . PRO A 1 173 ? 1.019 1.943 6.172 1.00 38.28 173 PRO A O 1
ATOM 1389 N N . SER A 1 174 ? 0.405 3.744 7.309 1.00 37.62 174 SER A N 1
ATOM 1390 C CA . SER A 1 174 ? -0.985 3.731 6.903 1.00 37.62 174 SER A CA 1
ATOM 1391 C C . SER A 1 174 ? -1.159 4.844 5.876 1.00 37.62 174 SER A C 1
ATOM 1393 O O . SER A 1 174 ? -1.268 5.990 6.289 1.00 37.62 174 SER A O 1
ATOM 1395 N N . GLU A 1 175 ? -1.186 4.466 4.592 1.00 42.41 175 GLU A N 1
ATOM 1396 C CA . GLU A 1 175 ? -1.593 5.248 3.397 1.00 42.41 175 GLU A CA 1
ATOM 1397 C C . GLU A 1 175 ? -0.520 5.506 2.327 1.00 42.41 175 GLU A C 1
ATOM 1399 O O . GLU A 1 175 ? -0.840 6.050 1.273 1.00 42.41 175 GLU A O 1
ATOM 1404 N N . GLU A 1 176 ? 0.706 5.004 2.478 1.00 52.44 176 GLU A N 1
ATOM 1405 C CA . GLU A 1 176 ? 1.611 4.883 1.327 1.00 52.44 176 GLU A CA 1
ATOM 1406 C C . GLU A 1 176 ? 1.215 3.649 0.503 1.00 52.44 176 GLU A C 1
ATOM 1408 O O . GLU A 1 176 ? 1.247 2.512 0.979 1.00 52.44 176 GLU A O 1
ATOM 1413 N N . GLY A 1 177 ? 0.732 3.883 -0.719 1.00 75.38 177 GLY A N 1
ATOM 1414 C CA . GLY A 1 177 ? 0.166 2.852 -1.588 1.00 75.38 177 GLY A CA 1
ATOM 1415 C C . GLY A 1 177 ? 1.134 1.707 -1.902 1.00 75.38 177 GLY A C 1
ATOM 1416 O O . GLY A 1 177 ? 2.352 1.847 -1.834 1.00 75.38 177 GLY A O 1
ATOM 1417 N N . MET A 1 178 ? 0.576 0.563 -2.310 1.00 82.69 178 MET A N 1
ATOM 1418 C CA . MET A 1 178 ? 1.312 -0.672 -2.631 1.00 82.69 178 MET A CA 1
ATOM 1419 C C . MET A 1 178 ? 2.482 -0.452 -3.610 1.00 82.69 178 MET A C 1
ATOM 1421 O O . MET A 1 178 ? 3.498 -1.129 -3.497 1.00 82.69 178 MET A O 1
ATOM 1425 N N . ILE A 1 179 ? 2.354 0.521 -4.521 1.00 86.50 179 ILE A N 1
ATOM 1426 C CA . ILE A 1 179 ? 3.405 0.940 -5.460 1.00 86.50 179 ILE A CA 1
ATOM 1427 C C . ILE A 1 179 ? 4.640 1.460 -4.717 1.00 86.50 179 ILE A C 1
ATOM 1429 O O . ILE A 1 179 ? 5.732 0.968 -4.974 1.00 86.50 179 ILE A O 1
ATOM 1433 N N . ASN A 1 180 ? 4.485 2.379 -3.758 1.00 86.19 180 ASN A N 1
ATOM 1434 C CA . ASN A 1 180 ? 5.618 2.957 -3.026 1.00 86.19 180 ASN A CA 1
ATOM 1435 C C . ASN A 1 180 ? 6.403 1.886 -2.264 1.00 86.19 180 ASN A C 1
ATOM 1437 O O . ASN A 1 180 ? 7.625 1.897 -2.288 1.00 86.19 180 ASN A O 1
ATOM 1441 N N . LEU A 1 181 ? 5.718 0.909 -1.659 1.00 89.31 181 LEU A N 1
ATOM 1442 C CA . LEU A 1 181 ? 6.391 -0.209 -0.988 1.00 89.31 181 LEU A CA 1
ATOM 1443 C C . LEU A 1 181 ? 7.225 -1.059 -1.953 1.00 89.31 181 LEU A C 1
ATOM 1445 O O . LEU A 1 181 ? 8.298 -1.530 -1.579 1.00 89.31 181 LEU A O 1
ATOM 1449 N N . VAL A 1 182 ? 6.743 -1.267 -3.183 1.00 91.50 182 VAL A N 1
ATOM 1450 C CA . VAL A 1 182 ? 7.500 -1.987 -4.217 1.00 91.50 182 VAL A CA 1
ATOM 1451 C C . VAL A 1 182 ? 8.706 -1.161 -4.667 1.00 91.50 182 VAL A C 1
ATOM 1453 O O . VAL A 1 182 ? 9.802 -1.712 -4.743 1.00 91.50 182 VAL A O 1
ATOM 1456 N N . LEU A 1 183 ? 8.539 0.147 -4.891 1.00 90.06 183 LEU A N 1
ATOM 1457 C CA . LEU A 1 183 ? 9.645 1.052 -5.233 1.00 90.06 183 LEU A CA 1
ATOM 1458 C C . LEU A 1 183 ? 10.728 1.053 -4.149 1.00 90.06 183 LEU A C 1
ATOM 1460 O O . LEU A 1 183 ? 11.899 0.871 -4.458 1.00 90.06 183 LEU A O 1
ATOM 1464 N N . GLU A 1 184 ? 10.328 1.123 -2.883 1.00 90.50 184 GLU A N 1
ATOM 1465 C CA . GLU A 1 184 ? 11.223 1.123 -1.724 1.00 90.50 184 GLU A CA 1
ATOM 1466 C C . GLU A 1 184 ? 12.046 -0.178 -1.609 1.00 90.50 184 GLU A C 1
ATOM 1468 O O . GLU A 1 184 ? 13.227 -0.163 -1.240 1.00 90.50 184 GLU A O 1
ATOM 1473 N N . CYS A 1 185 ? 11.443 -1.320 -1.970 1.00 92.50 185 CYS A N 1
ATOM 1474 C CA . CYS A 1 185 ? 12.149 -2.600 -2.087 1.00 92.50 185 CYS A CA 1
ATOM 1475 C C . CYS A 1 185 ? 13.151 -2.591 -3.249 1.00 92.50 185 CYS A C 1
ATOM 1477 O O . CYS A 1 185 ? 14.279 -3.065 -3.094 1.00 92.50 185 CYS A O 1
ATOM 1479 N N . ILE A 1 186 ? 12.738 -2.064 -4.408 1.00 91.50 186 ILE A N 1
ATOM 1480 C CA . ILE A 1 186 ? 13.584 -1.957 -5.600 1.00 91.50 186 ILE A CA 1
ATOM 1481 C C . ILE A 1 186 ? 14.798 -1.075 -5.302 1.00 91.50 186 ILE A C 1
ATOM 1483 O O . ILE A 1 186 ? 15.915 -1.474 -5.628 1.00 91.50 186 ILE A O 1
ATOM 1487 N N . ASP A 1 187 ? 14.612 0.076 -4.657 1.00 89.69 187 ASP A N 1
ATOM 1488 C CA . ASP A 1 187 ? 15.696 1.009 -4.345 1.00 89.69 187 ASP A CA 1
ATOM 1489 C C . ASP A 1 187 ? 16.741 0.399 -3.408 1.00 89.69 187 ASP A C 1
ATOM 1491 O O . ASP A 1 187 ? 17.939 0.503 -3.682 1.00 89.69 187 ASP A O 1
ATOM 1495 N N . ARG A 1 188 ? 16.318 -0.326 -2.364 1.00 89.56 188 ARG A N 1
ATOM 1496 C CA . ARG A 1 188 ? 17.251 -1.032 -1.464 1.00 89.56 18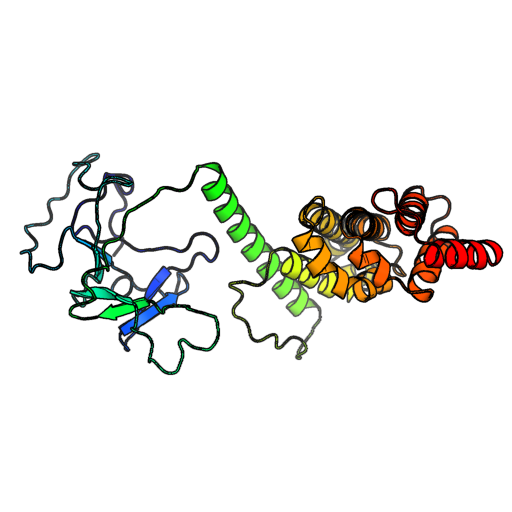8 ARG A CA 1
ATOM 1497 C C . ARG A 1 188 ? 18.027 -2.135 -2.156 1.00 89.56 188 ARG A C 1
ATOM 1499 O O . ARG A 1 188 ? 19.214 -2.303 -1.892 1.00 89.56 188 ARG A O 1
ATOM 1506 N N . LEU A 1 189 ? 17.386 -2.879 -3.054 1.00 89.94 189 LEU A N 1
ATOM 1507 C CA . LEU A 1 189 ? 18.079 -3.907 -3.829 1.00 89.94 189 LEU A CA 1
ATOM 1508 C C . LEU A 1 189 ? 19.035 -3.312 -4.866 1.00 89.94 189 LEU A C 1
ATOM 1510 O O . LEU A 1 189 ? 20.064 -3.923 -5.151 1.00 89.94 189 LEU A O 1
ATOM 1514 N N . HIS A 1 190 ? 18.742 -2.117 -5.384 1.00 87.38 190 HIS A N 1
ATOM 1515 C CA . HIS A 1 190 ? 19.617 -1.399 -6.310 1.00 87.38 190 HIS A CA 1
ATOM 1516 C C . HIS A 1 190 ? 20.865 -0.805 -5.656 1.00 87.38 190 HIS A C 1
ATOM 1518 O O . HIS A 1 190 ? 21.754 -0.362 -6.377 1.00 87.38 190 HIS A O 1
ATOM 1524 N N . VAL A 1 191 ? 21.005 -0.806 -4.331 1.00 87.19 191 VAL A N 1
ATOM 1525 C CA . VAL A 1 191 ? 22.282 -0.423 -3.703 1.00 87.19 191 VAL A CA 1
ATOM 1526 C C . VAL A 1 191 ? 23.396 -1.406 -4.089 1.00 87.19 191 VAL A C 1
ATOM 1528 O O . VAL A 1 191 ? 24.544 -1.015 -4.290 1.00 87.19 191 VAL A O 1
ATOM 1531 N N . TYR A 1 192 ? 23.051 -2.679 -4.269 1.00 87.00 192 TYR A N 1
ATOM 1532 C CA . TYR A 1 192 ? 23.995 -3.719 -4.659 1.00 87.00 192 TYR A CA 1
ATOM 1533 C C . TYR A 1 192 ? 24.206 -3.689 -6.164 1.00 87.00 192 TYR A C 1
ATOM 1535 O O . TYR A 1 192 ? 23.240 -3.638 -6.917 1.00 87.00 192 TYR A O 1
ATOM 1543 N N . SER A 1 193 ? 25.463 -3.702 -6.600 1.00 84.62 193 SER A N 1
ATOM 1544 C CA . SER A 1 193 ? 25.886 -3.543 -7.999 1.00 84.62 193 SER A CA 1
ATOM 1545 C C . SER A 1 193 ? 25.835 -4.831 -8.824 1.00 84.62 193 SER A C 1
ATOM 1547 O O . SER A 1 193 ? 25.812 -4.742 -10.047 1.00 84.62 193 SER A O 1
ATOM 1549 N N . SER A 1 194 ? 25.835 -5.999 -8.175 1.00 87.62 194 SER A N 1
ATOM 1550 C CA . SER A 1 194 ? 25.768 -7.308 -8.828 1.00 87.62 194 SER A CA 1
ATOM 1551 C C . SER A 1 194 ? 25.276 -8.395 -7.870 1.00 87.62 194 SER A C 1
ATOM 1553 O O . SER A 1 194 ? 25.332 -8.240 -6.645 1.00 87.62 194 SER A O 1
ATOM 1555 N N . ALA A 1 195 ? 24.874 -9.541 -8.425 1.00 89.75 195 ALA A N 1
ATOM 1556 C CA . ALA A 1 195 ? 24.550 -10.740 -7.647 1.00 89.75 195 ALA A CA 1
ATOM 1557 C C . ALA A 1 195 ? 25.705 -11.193 -6.728 1.00 89.75 195 ALA A C 1
ATOM 1559 O O . ALA A 1 195 ? 25.458 -11.653 -5.614 1.00 89.75 195 ALA A O 1
ATOM 1560 N N . ALA A 1 196 ? 26.959 -11.027 -7.167 1.00 91.19 196 ALA A N 1
ATOM 1561 C CA . ALA A 1 196 ? 28.138 -11.357 -6.366 1.00 91.19 196 ALA A CA 1
ATOM 1562 C C . ALA A 1 196 ? 28.288 -10.415 -5.161 1.00 91.19 196 ALA A C 1
ATOM 1564 O O . ALA A 1 196 ? 28.459 -10.886 -4.042 1.00 91.19 196 ALA A O 1
ATOM 1565 N N . HIS A 1 197 ? 28.122 -9.104 -5.365 1.00 89.69 197 HIS A N 1
ATOM 1566 C CA . HIS A 1 197 ? 28.150 -8.124 -4.275 1.00 89.69 197 HIS A CA 1
ATOM 1567 C C . HIS A 1 197 ? 27.033 -8.399 -3.252 1.00 89.69 197 HIS A C 1
ATOM 1569 O O . HIS A 1 197 ? 27.265 -8.366 -2.047 1.00 89.69 197 HIS A O 1
ATOM 1575 N N . PHE A 1 198 ? 25.825 -8.752 -3.702 1.00 90.94 198 PHE A N 1
ATOM 1576 C CA . PHE A 1 198 ? 24.764 -9.132 -2.767 1.00 90.94 198 PHE A CA 1
ATOM 1577 C C . PHE A 1 198 ? 25.075 -10.442 -2.020 1.00 90.94 198 PHE A C 1
ATOM 1579 O O . PHE A 1 198 ? 24.792 -10.544 -0.827 1.00 90.94 198 PHE A O 1
ATOM 1586 N N . ALA A 1 199 ? 25.703 -11.420 -2.685 1.00 92.44 199 ALA A N 1
ATOM 1587 C CA . ALA A 1 199 ? 26.105 -12.688 -2.076 1.00 92.44 199 ALA A CA 1
ATOM 1588 C C . ALA A 1 199 ? 27.111 -12.518 -0.926 1.00 92.44 199 ALA A C 1
ATOM 1590 O O . ALA A 1 199 ? 27.057 -13.274 0.043 1.00 92.44 199 ALA A O 1
ATOM 1591 N N . GLU A 1 200 ? 28.011 -11.537 -1.022 1.00 90.94 200 GLU A N 1
ATOM 1592 C CA . GLU A 1 200 ? 29.007 -11.241 0.016 1.00 90.94 200 GLU A CA 1
ATOM 1593 C C . GLU A 1 200 ? 28.363 -10.766 1.324 1.00 90.94 200 GLU A C 1
ATOM 1595 O O . GLU A 1 200 ? 28.856 -11.083 2.405 1.00 90.94 200 GLU A O 1
ATOM 1600 N N . VAL A 1 201 ? 27.246 -10.040 1.232 1.00 89.69 201 VAL A N 1
ATOM 1601 C CA . VAL A 1 201 ? 26.576 -9.437 2.394 1.00 89.69 201 VAL A CA 1
ATOM 1602 C C . VAL A 1 201 ? 25.442 -10.321 2.920 1.00 89.69 201 VAL A C 1
ATOM 1604 O O . VAL A 1 201 ? 25.283 -10.478 4.128 1.00 89.69 201 VAL A O 1
ATOM 1607 N N . ALA A 1 202 ? 24.645 -10.906 2.024 1.00 89.69 202 ALA A N 1
ATOM 1608 C CA . ALA A 1 202 ? 23.429 -11.650 2.360 1.00 89.69 202 ALA A CA 1
ATOM 1609 C C . ALA A 1 202 ? 23.592 -13.181 2.291 1.00 89.69 202 ALA A C 1
ATOM 1611 O O . ALA A 1 202 ? 22.687 -13.915 2.688 1.00 89.69 202 ALA A O 1
ATOM 1612 N N . GLY A 1 203 ? 24.728 -13.668 1.785 1.00 92.44 203 GLY A N 1
ATOM 1613 C CA . GLY A 1 203 ? 25.003 -15.085 1.562 1.00 92.44 203 GLY A CA 1
ATOM 1614 C C . GLY A 1 203 ? 24.739 -15.545 0.125 1.00 92.44 203 GLY A C 1
ATOM 1615 O O . GLY A 1 203 ? 23.972 -14.947 -0.632 1.00 92.44 203 GLY A O 1
ATOM 1616 N N . ARG A 1 204 ? 25.378 -16.659 -0.255 1.00 92.50 204 ARG A N 1
ATOM 1617 C CA . ARG A 1 204 ? 25.395 -17.182 -1.632 1.00 92.50 204 ARG A CA 1
ATOM 1618 C C . ARG A 1 204 ? 24.004 -17.439 -2.216 1.00 92.50 204 ARG A C 1
ATOM 1620 O O . ARG A 1 204 ? 23.731 -16.992 -3.324 1.00 92.50 204 ARG A O 1
ATOM 1627 N N . GLU A 1 205 ? 23.128 -18.108 -1.468 1.00 93.81 205 GLU A N 1
ATOM 1628 C CA . GLU A 1 205 ? 21.759 -18.409 -1.918 1.00 93.81 205 GLU A CA 1
ATOM 1629 C C . GLU A 1 205 ? 20.962 -17.128 -2.217 1.00 93.81 205 GLU A C 1
ATOM 1631 O O . GLU A 1 205 ? 20.246 -17.043 -3.215 1.00 93.81 205 GLU A O 1
ATOM 1636 N N . ALA A 1 206 ? 21.128 -16.093 -1.386 1.00 91.25 206 ALA A N 1
ATOM 1637 C CA . ALA A 1 206 ? 20.473 -14.804 -1.574 1.00 91.25 206 ALA A CA 1
ATOM 1638 C C . ALA A 1 206 ? 21.012 -14.068 -2.814 1.00 91.25 206 ALA A C 1
ATOM 1640 O O . ALA A 1 206 ? 20.234 -13.483 -3.568 1.00 91.25 206 ALA A O 1
ATOM 1641 N N . GLY A 1 207 ? 22.325 -14.147 -3.060 1.00 92.25 207 GLY A N 1
ATOM 1642 C CA . GLY A 1 207 ? 22.963 -13.660 -4.286 1.00 92.25 207 GLY A CA 1
ATOM 1643 C C . GLY A 1 207 ? 22.414 -14.314 -5.553 1.00 92.25 207 GLY A C 1
ATOM 1644 O O . GLY A 1 207 ? 22.064 -13.619 -6.506 1.00 92.25 207 GLY A O 1
ATOM 1645 N N . GLU A 1 208 ? 22.265 -15.641 -5.551 1.00 92.94 208 GLU A N 1
ATOM 1646 C CA . GLU A 1 208 ? 21.710 -16.400 -6.682 1.00 92.94 208 GLU A CA 1
ATOM 1647 C C . GLU A 1 208 ? 20.251 -15.995 -6.989 1.00 92.94 208 GLU A C 1
ATOM 1649 O O . GLU A 1 208 ? 19.866 -15.888 -8.156 1.00 92.94 208 GLU A O 1
ATOM 1654 N N . ALA A 1 209 ? 19.458 -15.675 -5.958 1.00 93.38 209 ALA A N 1
ATOM 1655 C CA . ALA A 1 209 ? 18.068 -15.226 -6.087 1.00 93.38 209 ALA A CA 1
ATOM 1656 C C . ALA A 1 209 ? 17.896 -13.712 -6.348 1.00 93.38 209 ALA A C 1
ATOM 1658 O O . ALA A 1 209 ? 16.777 -13.250 -6.601 1.00 93.38 209 ALA A O 1
ATOM 1659 N N . TRP A 1 210 ? 18.964 -12.914 -6.280 1.00 92.69 210 TRP A N 1
ATOM 1660 C CA . TRP A 1 210 ? 18.886 -11.449 -6.332 1.00 92.69 210 TRP A CA 1
ATOM 1661 C C . TRP A 1 210 ? 18.273 -10.944 -7.645 1.00 92.69 210 TRP A C 1
ATOM 1663 O O . TRP A 1 210 ? 17.285 -10.205 -7.641 1.00 92.69 210 TRP A O 1
ATOM 1673 N N . ARG A 1 211 ? 18.784 -11.427 -8.784 1.00 89.94 211 ARG A N 1
ATOM 1674 C CA . ARG A 1 211 ? 18.319 -11.010 -10.117 1.00 89.94 211 ARG A CA 1
ATOM 1675 C C . ARG A 1 211 ? 16.865 -11.411 -10.378 1.00 89.94 211 ARG A C 1
ATOM 1677 O O . ARG A 1 211 ? 16.107 -10.637 -10.960 1.00 89.94 211 ARG A O 1
ATOM 1684 N N . SER A 1 212 ? 16.461 -12.618 -9.978 1.00 91.31 212 SER A N 1
ATOM 1685 C CA . SER A 1 212 ? 15.076 -13.080 -10.152 1.00 91.31 212 SER A CA 1
ATOM 1686 C C . SER A 1 212 ? 14.108 -12.300 -9.267 1.00 91.31 212 SER A C 1
ATOM 1688 O O . SER A 1 212 ? 13.016 -11.952 -9.713 1.00 91.31 212 SER A O 1
ATOM 1690 N N . THR A 1 213 ? 14.524 -11.966 -8.043 1.00 92.50 213 THR A N 1
ATOM 1691 C CA . THR A 1 213 ? 13.734 -11.142 -7.119 1.00 92.50 213 THR A CA 1
ATOM 1692 C C . THR A 1 213 ? 13.531 -9.740 -7.684 1.00 92.50 213 THR A C 1
ATOM 1694 O O . THR A 1 213 ? 12.402 -9.254 -7.724 1.00 92.50 213 THR A O 1
ATOM 1697 N N . LEU A 1 214 ? 14.597 -9.112 -8.189 1.00 91.12 214 LEU A N 1
ATOM 1698 C CA . LEU A 1 214 ? 14.527 -7.776 -8.774 1.00 91.12 214 LEU A CA 1
ATOM 1699 C C . LEU A 1 214 ? 13.606 -7.728 -10.001 1.00 91.12 214 LEU A C 1
ATOM 1701 O O . LEU A 1 214 ? 12.759 -6.843 -10.097 1.00 91.12 214 LEU A O 1
ATOM 1705 N N . ASN A 1 215 ? 13.708 -8.716 -10.898 1.00 89.31 215 ASN A N 1
ATOM 1706 C CA . ASN A 1 215 ? 12.798 -8.832 -12.041 1.00 89.31 215 ASN A CA 1
ATOM 1707 C C . ASN A 1 215 ? 11.340 -9.032 -11.598 1.00 89.31 215 ASN A C 1
ATOM 1709 O O . ASN A 1 215 ? 10.459 -8.340 -12.100 1.00 89.31 215 ASN A O 1
ATOM 1713 N N . SER A 1 216 ? 11.093 -9.883 -10.595 1.00 92.94 216 SER A N 1
ATOM 1714 C CA . SER A 1 216 ? 9.742 -10.116 -10.056 1.00 92.94 216 SER A CA 1
ATOM 1715 C C . SER A 1 216 ? 9.122 -8.843 -9.462 1.00 92.94 216 SER A C 1
ATOM 1717 O O . SER A 1 216 ? 7.917 -8.628 -9.571 1.00 92.94 216 SER A O 1
ATOM 1719 N N . LEU A 1 217 ? 9.931 -7.973 -8.841 1.00 93.94 217 LEU A N 1
ATOM 1720 C CA . LEU A 1 217 ? 9.466 -6.683 -8.319 1.00 93.94 217 LEU A CA 1
ATOM 1721 C C . LEU A 1 217 ? 9.068 -5.716 -9.440 1.00 93.94 217 LEU A C 1
ATOM 1723 O O . LEU A 1 217 ? 8.052 -5.035 -9.313 1.00 93.94 217 LEU A O 1
ATOM 1727 N N . TYR A 1 218 ? 9.821 -5.674 -10.542 1.00 92.94 218 TYR A N 1
ATOM 1728 C CA . TYR A 1 218 ? 9.453 -4.863 -11.705 1.00 92.94 218 TYR A CA 1
ATOM 1729 C C . TYR A 1 218 ? 8.218 -5.398 -12.434 1.00 92.94 218 TYR A C 1
ATOM 1731 O O . TYR A 1 218 ? 7.357 -4.611 -12.818 1.00 92.94 218 TYR A O 1
ATOM 1739 N N . GLU A 1 219 ? 8.079 -6.716 -12.576 1.00 91.50 219 GLU A N 1
ATOM 1740 C CA . GLU A 1 219 ? 6.866 -7.332 -13.131 1.00 91.50 219 GLU A CA 1
ATOM 1741 C C . GLU A 1 219 ? 5.638 -7.031 -12.259 1.00 91.50 219 GLU A C 1
ATOM 1743 O O . GLU A 1 219 ? 4.581 -6.654 -12.769 1.00 91.50 219 GLU A O 1
ATOM 1748 N N . LEU A 1 220 ? 5.785 -7.107 -10.930 1.00 92.94 220 LEU A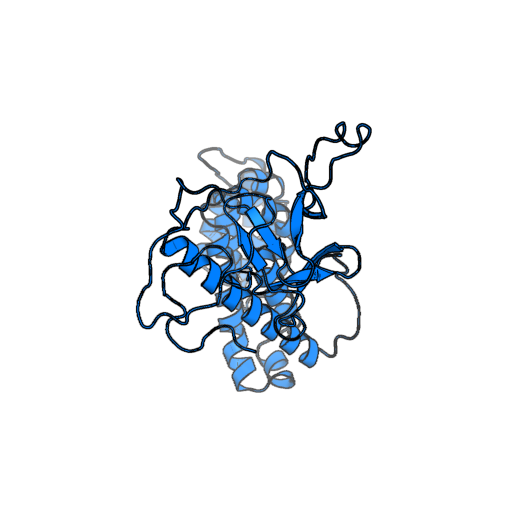 N 1
ATOM 1749 C CA . LEU A 1 220 ? 4.738 -6.708 -9.991 1.00 92.94 220 LEU A CA 1
ATOM 1750 C C . LEU A 1 220 ? 4.393 -5.219 -10.129 1.00 92.94 220 LEU A C 1
ATOM 1752 O O . LEU A 1 220 ? 3.215 -4.863 -10.138 1.00 92.94 220 LEU A O 1
ATOM 1756 N N . LEU A 1 221 ? 5.397 -4.349 -10.257 1.00 91.75 221 LEU A N 1
ATOM 1757 C CA . LEU A 1 221 ? 5.188 -2.920 -10.482 1.00 91.75 221 LEU A CA 1
ATOM 1758 C C . LEU A 1 221 ? 4.418 -2.669 -11.787 1.00 91.75 221 LEU A C 1
ATOM 1760 O O . LEU A 1 221 ? 3.459 -1.900 -11.788 1.00 91.75 221 LEU A O 1
ATOM 1764 N N . ALA A 1 222 ? 4.775 -3.363 -12.871 1.00 90.44 222 ALA A N 1
ATOM 1765 C CA . ALA A 1 222 ? 4.067 -3.271 -14.144 1.00 90.44 222 ALA A CA 1
ATOM 1766 C C . ALA A 1 222 ? 2.605 -3.721 -13.998 1.00 90.44 222 ALA A C 1
ATOM 1768 O O . ALA A 1 222 ? 1.700 -3.030 -14.464 1.00 90.44 222 ALA A O 1
ATOM 1769 N N . ALA A 1 223 ? 2.357 -4.826 -13.289 1.00 90.38 223 ALA A N 1
ATOM 1770 C CA . ALA A 1 223 ? 1.013 -5.332 -13.021 1.00 90.38 223 ALA A CA 1
ATOM 1771 C C . ALA A 1 223 ? 0.160 -4.375 -12.164 1.00 90.38 223 ALA A C 1
ATOM 1773 O O . ALA A 1 223 ? -1.046 -4.285 -12.376 1.00 90.38 223 ALA A O 1
ATOM 1774 N N . LEU A 1 224 ? 0.766 -3.641 -11.222 1.00 87.38 224 LEU A N 1
ATOM 1775 C CA . LEU A 1 224 ? 0.074 -2.639 -10.396 1.00 87.38 224 LEU A CA 1
ATOM 1776 C C . LEU A 1 224 ? -0.304 -1.366 -11.173 1.00 87.38 224 LEU A C 1
ATOM 1778 O O . LEU A 1 224 ? -1.220 -0.647 -10.765 1.00 87.38 224 LEU A O 1
ATOM 1782 N N . ILE A 1 225 ? 0.415 -1.063 -12.253 1.00 86.62 225 ILE A N 1
ATOM 1783 C CA . ILE A 1 225 ? 0.237 0.157 -13.052 1.00 86.62 225 ILE A CA 1
ATOM 1784 C C . ILE A 1 225 ? -0.663 -0.095 -14.273 1.00 86.62 225 ILE A C 1
ATOM 1786 O O . ILE A 1 225 ? -1.484 0.755 -14.617 1.00 86.62 225 ILE A O 1
ATOM 1790 N N . ARG A 1 226 ? -0.539 -1.264 -14.913 1.00 87.62 226 ARG A N 1
ATOM 1791 C CA . ARG A 1 226 ? -1.245 -1.629 -16.151 1.00 87.62 226 ARG A CA 1
ATOM 1792 C C . ARG A 1 226 ? -2.760 -1.419 -16.041 1.00 87.62 226 ARG A C 1
ATOM 1794 O O . ARG A 1 226 ? -3.389 -1.861 -15.082 1.00 87.62 226 ARG A O 1
ATOM 1801 N N . GLY A 1 227 ? -3.347 -0.761 -17.043 1.00 82.50 227 GLY A N 1
ATOM 1802 C CA . GLY A 1 227 ? -4.784 -0.485 -17.111 1.00 82.50 227 GLY A CA 1
ATOM 1803 C C . GLY A 1 227 ? -5.311 0.508 -16.066 1.00 82.50 227 GLY A C 1
ATOM 1804 O O . GLY A 1 227 ? -6.526 0.668 -15.940 1.00 82.50 227 GLY A O 1
ATOM 1805 N N . ASN A 1 228 ? -4.442 1.175 -15.293 1.00 82.75 228 ASN A N 1
ATOM 1806 C CA . ASN A 1 228 ? -4.848 2.146 -14.281 1.00 82.75 228 ASN A CA 1
ATOM 1807 C C . ASN A 1 228 ? -4.206 3.517 -14.519 1.00 82.75 228 ASN A C 1
ATOM 1809 O O . ASN A 1 228 ? -3.165 3.853 -13.955 1.00 82.75 228 ASN A O 1
ATOM 1813 N N . ARG A 1 229 ? -4.908 4.365 -15.280 1.00 81.25 229 ARG A N 1
ATOM 1814 C CA . ARG A 1 229 ? -4.462 5.726 -15.620 1.00 81.25 229 ARG A CA 1
ATOM 1815 C C . ARG A 1 229 ? -4.091 6.585 -14.404 1.00 81.25 229 ARG A C 1
ATOM 1817 O O . ARG A 1 229 ? -3.174 7.392 -14.507 1.00 81.25 229 ARG A O 1
ATOM 1824 N N . LYS A 1 230 ? -4.754 6.416 -13.249 1.00 81.62 230 LYS A N 1
ATOM 1825 C CA . LYS A 1 230 ? -4.401 7.158 -12.021 1.00 81.62 230 LYS A CA 1
ATOM 1826 C C . LYS A 1 230 ? -3.030 6.738 -11.496 1.00 81.62 230 LYS A C 1
ATOM 1828 O O . LYS A 1 230 ? -2.221 7.600 -11.172 1.00 81.62 230 LYS A O 1
ATOM 1833 N N . ASN A 1 231 ? -2.764 5.432 -11.457 1.00 82.62 231 ASN A N 1
ATOM 1834 C CA . ASN A 1 231 ? -1.465 4.905 -11.044 1.00 82.62 231 ASN A CA 1
ATOM 1835 C C . ASN A 1 231 ? -0.369 5.306 -12.040 1.00 82.62 231 ASN A C 1
ATOM 1837 O O . ASN A 1 231 ? 0.707 5.711 -11.612 1.00 82.62 231 ASN A O 1
ATOM 1841 N N . CYS A 1 232 ? -0.648 5.264 -13.347 1.00 82.12 232 CYS A N 1
ATOM 1842 C CA . CYS A 1 232 ? 0.291 5.715 -14.377 1.00 82.12 232 CYS A CA 1
ATOM 1843 C C . CYS A 1 232 ? 0.641 7.199 -14.226 1.00 82.12 232 CYS A C 1
ATOM 1845 O O . CYS A 1 232 ? 1.816 7.548 -14.250 1.00 82.12 232 CYS A O 1
ATOM 1847 N N . ALA A 1 233 ? -0.358 8.060 -14.017 1.00 79.69 233 ALA A N 1
ATOM 1848 C CA . ALA A 1 233 ? -0.145 9.490 -13.803 1.00 79.69 233 ALA A CA 1
ATOM 1849 C C . ALA A 1 233 ? 0.608 9.780 -12.493 1.00 79.69 233 ALA A C 1
ATOM 1851 O O . ALA A 1 233 ? 1.435 10.683 -12.443 1.00 79.69 233 ALA A O 1
ATOM 1852 N N . GLN A 1 234 ? 0.367 9.006 -11.430 1.00 80.56 234 GLN A N 1
ATOM 1853 C CA . GLN A 1 234 ? 1.157 9.113 -10.201 1.00 80.56 234 GLN A CA 1
ATOM 1854 C C . GLN A 1 234 ? 2.615 8.689 -10.438 1.00 80.56 234 GLN A C 1
ATOM 1856 O O . GLN A 1 234 ? 3.537 9.341 -9.955 1.00 80.56 234 GLN A O 1
ATOM 1861 N N . PHE A 1 235 ? 2.825 7.609 -11.192 1.00 82.69 235 PHE A N 1
ATOM 1862 C CA . PHE A 1 235 ? 4.151 7.076 -11.484 1.00 82.69 235 PHE A CA 1
ATOM 1863 C C . PHE A 1 235 ? 4.924 7.905 -12.519 1.00 82.69 235 PHE A C 1
ATOM 1865 O O . PHE A 1 235 ? 6.150 7.847 -12.551 1.00 82.69 235 PHE A O 1
ATOM 1872 N N . SER A 1 236 ? 4.256 8.709 -13.352 1.00 79.44 236 SER A N 1
ATOM 1873 C CA . SER A 1 236 ? 4.917 9.485 -14.408 1.00 79.44 236 SER A CA 1
ATOM 1874 C C . SER A 1 236 ? 5.962 10.466 -13.855 1.00 79.44 236 SER A C 1
ATOM 1876 O O . SER A 1 236 ? 6.961 10.738 -14.515 1.00 79.44 236 SER A O 1
ATOM 1878 N N . ALA A 1 237 ? 5.788 10.938 -12.614 1.00 80.44 237 ALA A N 1
ATOM 1879 C CA . ALA A 1 237 ? 6.773 11.750 -11.895 1.00 80.44 237 ALA A CA 1
ATOM 1880 C C . ALA A 1 237 ? 8.083 10.997 -11.567 1.00 80.44 237 ALA A C 1
ATOM 1882 O O . ALA A 1 237 ? 9.106 11.624 -11.303 1.00 80.44 237 ALA A O 1
ATOM 1883 N N . SER A 1 238 ? 8.066 9.664 -11.600 1.00 85.06 238 SER A N 1
ATOM 1884 C CA . SER A 1 238 ? 9.196 8.774 -11.305 1.00 85.06 238 SER A CA 1
ATOM 1885 C C . SER A 1 238 ? 9.831 8.167 -12.567 1.00 85.06 238 SER A C 1
ATOM 1887 O O . SER A 1 238 ? 10.620 7.227 -12.465 1.00 85.06 238 SER A O 1
ATOM 1889 N N . LEU A 1 239 ? 9.524 8.683 -13.765 1.00 85.88 239 LEU A N 1
ATOM 1890 C CA . LEU A 1 239 ? 10.106 8.183 -15.020 1.00 85.88 239 LEU A CA 1
ATOM 1891 C C . LEU A 1 239 ? 11.619 8.394 -15.098 1.00 85.88 239 LEU A C 1
ATOM 1893 O O . LEU A 1 239 ? 12.331 7.465 -15.469 1.00 85.88 239 LEU A O 1
ATOM 1897 N N . ASP A 1 240 ? 12.115 9.564 -14.690 1.00 86.19 240 ASP A N 1
ATOM 1898 C CA . ASP A 1 240 ? 13.555 9.853 -14.643 1.00 86.19 240 ASP A CA 1
ATOM 1899 C C . ASP A 1 240 ? 14.269 8.832 -13.729 1.00 86.19 240 ASP A C 1
ATOM 1901 O O . ASP A 1 240 ? 15.310 8.279 -14.094 1.00 86.19 240 ASP A O 1
ATOM 1905 N N . TRP A 1 241 ? 13.658 8.493 -12.582 1.00 88.94 241 TRP A N 1
ATOM 1906 C CA . TRP A 1 241 ? 14.137 7.431 -11.687 1.00 88.94 241 TRP A CA 1
ATOM 1907 C C . TRP A 1 241 ? 14.179 6.075 -12.399 1.00 88.94 241 TRP A C 1
ATOM 1909 O O . TRP A 1 241 ? 15.228 5.433 -12.403 1.00 88.94 241 TRP A O 1
ATOM 1919 N N . LEU A 1 242 ? 13.092 5.657 -13.059 1.00 88.12 242 LEU A N 1
ATOM 1920 C CA . LEU A 1 242 ? 13.013 4.356 -13.733 1.00 88.12 242 LEU A CA 1
ATOM 1921 C C . LEU A 1 242 ? 14.075 4.224 -14.833 1.00 88.12 242 LEU A C 1
ATOM 1923 O O . LEU A 1 242 ? 14.754 3.202 -14.933 1.00 88.12 242 LEU A O 1
ATOM 1927 N N . ILE A 1 243 ? 14.238 5.272 -15.639 1.00 86.44 243 ILE A N 1
ATOM 1928 C CA . ILE A 1 243 ? 15.154 5.286 -16.781 1.00 86.44 243 ILE A CA 1
ATOM 1929 C C . ILE A 1 243 ? 16.611 5.348 -16.314 1.00 86.44 243 ILE A C 1
ATOM 1931 O O . ILE A 1 243 ? 17.456 4.686 -16.909 1.00 86.44 243 ILE A O 1
ATOM 1935 N N . SER A 1 244 ? 16.912 6.021 -15.197 1.00 84.62 244 SER A N 1
ATOM 1936 C CA . SER A 1 244 ? 18.258 5.981 -14.599 1.00 84.62 244 SER A CA 1
ATOM 1937 C C . SER A 1 244 ? 18.693 4.565 -14.191 1.00 84.62 244 SER A C 1
ATOM 1939 O O . SER A 1 244 ? 19.880 4.247 -14.192 1.00 84.62 244 SER A O 1
ATOM 1941 N N . ARG A 1 245 ? 17.740 3.674 -13.876 1.00 83.81 245 ARG A N 1
ATOM 1942 C CA . ARG A 1 245 ? 18.030 2.266 -13.554 1.00 83.81 245 ARG A CA 1
ATOM 1943 C C . ARG A 1 245 ? 18.231 1.399 -14.796 1.00 83.81 245 ARG A C 1
ATOM 1945 O O . ARG A 1 245 ? 18.813 0.324 -14.689 1.00 83.81 245 ARG A O 1
ATOM 1952 N N . LEU A 1 246 ? 17.804 1.866 -15.969 1.00 80.31 246 LEU A N 1
ATOM 1953 C CA . LEU A 1 246 ? 17.874 1.140 -17.238 1.00 80.31 246 LEU A CA 1
ATOM 1954 C C . LEU A 1 246 ? 19.321 0.871 -17.689 1.00 80.31 246 LEU A C 1
ATOM 1956 O O . LEU A 1 246 ? 19.584 -0.101 -18.393 1.00 80.31 246 LEU A O 1
ATOM 1960 N N . GLU A 1 247 ? 20.275 1.690 -17.239 1.00 68.38 247 GLU A N 1
ATOM 1961 C CA . GLU A 1 247 ? 21.707 1.487 -17.492 1.00 68.38 247 GLU A CA 1
ATOM 1962 C C . GLU A 1 247 ? 22.246 0.190 -16.868 1.00 68.38 247 GLU A C 1
ATOM 1964 O O . GLU A 1 247 ? 23.298 -0.309 -17.274 1.00 68.38 247 GLU A O 1
ATOM 1969 N N . ARG A 1 248 ? 21.510 -0.390 -15.912 1.00 69.62 248 ARG A N 1
ATOM 1970 C CA . ARG A 1 248 ? 21.860 -1.634 -15.236 1.00 69.62 248 ARG A CA 1
ATOM 1971 C C . ARG A 1 248 ? 21.179 -2.815 -15.925 1.00 69.62 248 ARG A C 1
ATOM 1973 O O . ARG A 1 248 ? 19.976 -3.029 -15.814 1.00 69.62 248 ARG A O 1
ATOM 1980 N N . LEU A 1 249 ? 21.985 -3.612 -16.624 1.00 68.62 249 LEU A N 1
ATOM 1981 C CA . LEU A 1 249 ? 21.542 -4.679 -17.534 1.00 68.62 249 LEU A CA 1
ATOM 1982 C C . LEU A 1 249 ? 20.760 -5.824 -16.850 1.00 68.62 249 LEU A C 1
ATOM 1984 O O . LEU A 1 249 ? 20.097 -6.613 -17.515 1.00 68.62 249 LEU A O 1
ATOM 1988 N N . GLU A 1 250 ? 20.828 -5.944 -15.523 1.00 71.12 250 GLU A N 1
ATOM 1989 C CA . GLU A 1 250 ? 20.358 -7.126 -14.786 1.00 71.12 250 GLU A CA 1
ATOM 1990 C C . GLU A 1 250 ? 18.823 -7.240 -14.687 1.00 71.12 250 GLU A C 1
ATOM 1992 O O . GLU A 1 250 ? 18.305 -8.349 -14.516 1.00 71.12 250 GLU A O 1
ATOM 1997 N N . ALA A 1 251 ? 18.097 -6.123 -14.835 1.00 72.94 251 ALA A N 1
ATOM 1998 C CA . ALA A 1 251 ? 16.632 -6.062 -14.760 1.00 72.94 251 ALA A CA 1
ATOM 1999 C C . ALA A 1 251 ? 15.976 -5.337 -15.952 1.00 72.94 251 ALA A C 1
ATOM 2001 O O . ALA A 1 251 ? 14.826 -4.899 -15.874 1.00 72.94 251 ALA A O 1
ATOM 2002 N N . SER A 1 252 ? 16.691 -5.215 -17.076 1.00 79.56 252 SER A N 1
ATOM 2003 C CA . SER A 1 252 ? 16.240 -4.442 -18.242 1.00 79.56 252 SER A CA 1
ATOM 2004 C C . SER A 1 252 ? 14.884 -4.908 -18.786 1.00 79.56 252 SER A C 1
ATOM 2006 O O . SER A 1 252 ? 14.057 -4.077 -19.143 1.00 79.56 252 SER A O 1
ATOM 2008 N N . SER A 1 253 ? 14.600 -6.215 -18.774 1.00 83.12 253 SER A N 1
ATOM 2009 C CA . SER A 1 253 ? 13.306 -6.767 -19.210 1.00 83.12 253 SER A CA 1
ATOM 2010 C C . SER A 1 253 ? 12.122 -6.239 -18.390 1.00 83.12 253 SER A C 1
ATOM 2012 O O . SER A 1 253 ? 11.126 -5.817 -18.977 1.00 83.12 253 SER A O 1
ATOM 2014 N N . GLY A 1 254 ? 12.226 -6.248 -17.056 1.00 86.31 254 GLY A N 1
ATOM 2015 C CA . GLY A 1 254 ? 11.160 -5.767 -16.174 1.00 86.31 254 GLY A CA 1
ATOM 2016 C C . GLY A 1 254 ? 10.998 -4.248 -16.239 1.00 86.31 254 GLY A C 1
ATOM 2017 O O . GLY A 1 254 ? 9.879 -3.746 -16.312 1.00 86.31 254 GLY A O 1
ATOM 2018 N N . ILE A 1 255 ? 12.109 -3.507 -16.296 1.00 88.62 255 ILE A N 1
ATOM 2019 C CA . ILE A 1 255 ? 12.093 -2.041 -16.426 1.00 88.62 255 ILE A CA 1
ATOM 2020 C C . ILE A 1 255 ? 11.416 -1.619 -17.739 1.00 88.62 255 ILE A C 1
ATOM 2022 O O . ILE A 1 255 ? 10.559 -0.735 -17.730 1.00 88.62 255 ILE A O 1
ATOM 2026 N N . LEU A 1 256 ? 11.761 -2.270 -18.858 1.00 89.06 256 LEU A N 1
ATOM 2027 C CA . LEU A 1 256 ? 11.138 -2.015 -20.161 1.00 89.06 256 LEU A CA 1
ATOM 2028 C C . LEU A 1 256 ? 9.634 -2.302 -20.141 1.00 89.06 256 LEU A C 1
ATOM 2030 O O . LEU A 1 256 ? 8.869 -1.570 -20.761 1.00 89.06 256 LEU A O 1
ATOM 2034 N N . GLU A 1 257 ? 9.196 -3.326 -19.408 1.00 88.88 257 GLU A N 1
ATOM 2035 C CA . GLU A 1 257 ? 7.775 -3.642 -19.269 1.00 88.88 257 GLU A CA 1
ATOM 2036 C C . GLU A 1 257 ? 7.013 -2.573 -18.476 1.00 88.88 257 GLU A C 1
ATOM 2038 O O . GLU A 1 257 ? 5.931 -2.160 -18.900 1.00 88.88 257 GLU A O 1
ATOM 2043 N N . VAL A 1 258 ? 7.583 -2.069 -17.374 1.00 90.69 258 VAL A N 1
ATOM 2044 C CA . VAL A 1 258 ? 7.007 -0.936 -16.626 1.00 90.69 258 VAL A CA 1
ATOM 2045 C C . VAL A 1 258 ? 6.930 0.301 -17.516 1.00 90.69 258 VAL A C 1
ATOM 2047 O O . VAL A 1 258 ? 5.880 0.938 -17.592 1.00 90.69 258 VAL A O 1
ATOM 2050 N N . LEU A 1 259 ? 8.017 0.617 -18.223 1.00 90.44 259 LEU A N 1
ATOM 2051 C CA . LEU A 1 259 ? 8.088 1.772 -19.110 1.00 90.44 259 LEU A CA 1
ATOM 2052 C C . LEU A 1 259 ? 7.040 1.681 -20.226 1.00 90.44 259 LEU A C 1
ATOM 2054 O O . LEU A 1 259 ? 6.282 2.626 -20.428 1.00 90.44 259 LEU A O 1
ATOM 2058 N N . HIS A 1 260 ? 6.933 0.529 -20.889 1.00 89.62 260 HIS A N 1
ATOM 2059 C CA . HIS A 1 260 ? 5.901 0.279 -21.893 1.00 89.62 260 HIS A CA 1
ATOM 2060 C C . HIS A 1 260 ? 4.491 0.486 -21.319 1.00 89.62 260 HIS A C 1
ATOM 2062 O O . HIS A 1 260 ? 3.691 1.209 -21.909 1.00 89.62 260 HIS A O 1
ATOM 2068 N N . CYS A 1 261 ? 4.189 -0.078 -20.141 1.00 89.12 261 CYS A N 1
ATOM 2069 C CA . CYS A 1 261 ? 2.874 0.083 -19.508 1.00 89.12 261 CYS A CA 1
ATOM 2070 C C . CYS A 1 261 ? 2.534 1.557 -19.240 1.00 89.12 261 CYS A C 1
ATOM 2072 O O . CYS A 1 261 ? 1.416 1.986 -19.509 1.00 89.12 261 CYS A O 1
ATOM 2074 N N . VAL A 1 262 ? 3.485 2.348 -18.736 1.00 88.69 262 VAL A N 1
ATOM 2075 C CA . VAL A 1 262 ? 3.251 3.766 -18.416 1.00 88.69 262 VAL A CA 1
ATOM 2076 C C . VAL A 1 262 ? 3.027 4.596 -19.682 1.00 88.69 262 VAL A C 1
ATOM 2078 O O . VAL A 1 262 ? 2.115 5.421 -19.711 1.00 88.69 262 VAL A O 1
ATOM 2081 N N . LEU A 1 263 ? 3.824 4.364 -20.729 1.00 88.12 263 LEU A N 1
ATOM 2082 C CA . LEU A 1 263 ? 3.753 5.116 -21.987 1.00 88.12 263 LEU A CA 1
ATOM 2083 C C . LEU A 1 263 ? 2.473 4.836 -22.784 1.00 88.12 263 LEU A C 1
ATOM 2085 O O . LEU A 1 263 ? 1.932 5.740 -23.420 1.00 88.12 263 LEU A O 1
ATOM 2089 N N . VAL A 1 264 ? 1.983 3.595 -22.742 1.00 86.19 264 VAL A N 1
ATOM 2090 C CA . VAL A 1 264 ? 0.736 3.213 -23.416 1.00 86.19 264 VAL A CA 1
ATOM 2091 C C . VAL A 1 264 ? -0.480 3.805 -22.703 1.00 86.19 264 VAL A C 1
ATOM 2093 O O . VAL A 1 264 ? -1.389 4.301 -23.358 1.00 86.19 264 VAL A O 1
ATOM 2096 N N . GLU A 1 265 ? -0.497 3.786 -21.371 1.00 84.12 265 GLU A N 1
ATOM 2097 C CA . GLU A 1 265 ? -1.686 4.112 -20.572 1.00 84.12 265 GLU A CA 1
ATOM 2098 C C . GLU A 1 265 ? -1.796 5.600 -20.186 1.00 84.12 265 GLU A C 1
ATOM 2100 O O . GLU A 1 265 ? -2.889 6.085 -19.885 1.00 84.12 265 GLU A O 1
ATOM 2105 N N . SER A 1 266 ? -0.682 6.342 -20.164 1.00 83.94 266 SER A N 1
ATOM 2106 C CA . SER A 1 266 ? -0.659 7.763 -19.797 1.00 83.94 266 SER A CA 1
ATOM 2107 C C . SER A 1 266 ? -0.027 8.613 -20.901 1.00 83.94 266 SER A C 1
ATOM 2109 O O . SER A 1 266 ? 1.197 8.667 -21.012 1.00 83.94 266 SER A O 1
ATOM 2111 N N . PRO A 1 267 ? -0.824 9.353 -21.695 1.00 82.00 267 PRO A N 1
ATOM 2112 C CA . PRO A 1 267 ? -0.271 10.316 -22.647 1.00 82.00 267 PRO A CA 1
ATOM 2113 C C . PRO A 1 267 ? 0.502 11.443 -21.946 1.00 82.00 267 PRO A C 1
ATOM 2115 O O . PRO A 1 267 ? 1.403 12.038 -22.531 1.00 82.00 267 PRO A O 1
ATOM 2118 N N . GLU A 1 268 ? 0.192 11.726 -20.679 1.00 82.00 268 GLU A N 1
ATOM 2119 C CA . GLU A 1 268 ? 0.910 12.711 -19.870 1.00 82.00 268 GLU A CA 1
ATOM 2120 C C . GLU A 1 268 ? 2.366 12.292 -19.615 1.00 82.00 268 GLU A C 1
ATOM 2122 O O . GLU A 1 268 ? 3.245 13.151 -19.570 1.00 82.00 268 GLU A O 1
ATOM 2127 N N . ALA A 1 269 ? 2.641 10.985 -19.523 1.00 83.50 269 ALA A N 1
ATOM 2128 C CA . ALA A 1 269 ? 3.995 10.455 -19.389 1.00 83.50 269 ALA A CA 1
ATOM 2129 C C . ALA A 1 269 ? 4.882 10.797 -20.596 1.00 83.50 269 ALA A C 1
ATOM 2131 O O . ALA A 1 269 ? 6.066 11.081 -20.425 1.00 83.50 269 ALA A O 1
ATOM 2132 N N . LEU A 1 270 ? 4.317 10.835 -21.808 1.00 83.56 270 LEU A N 1
ATOM 2133 C CA . LEU A 1 270 ? 5.065 11.164 -23.028 1.00 83.56 270 LEU A CA 1
ATOM 2134 C C . LEU A 1 270 ? 5.567 12.603 -23.034 1.00 83.56 270 LEU A C 1
ATOM 2136 O O . LEU A 1 270 ? 6.634 12.865 -23.580 1.00 83.56 270 LEU A O 1
ATOM 2140 N N . ASN A 1 271 ? 4.841 13.513 -22.382 1.00 82.00 271 ASN A N 1
ATOM 2141 C CA . ASN A 1 271 ? 5.251 14.911 -22.256 1.00 82.00 271 ASN A CA 1
ATOM 2142 C C . ASN A 1 271 ? 6.454 15.093 -21.314 1.00 82.00 271 ASN A C 1
ATOM 2144 O O . ASN A 1 271 ? 7.094 16.141 -21.341 1.00 82.00 271 ASN A O 1
ATOM 2148 N N . ILE A 1 272 ? 6.756 14.098 -20.474 1.00 85.06 272 ILE A N 1
ATOM 2149 C CA . ILE A 1 272 ? 7.889 14.118 -19.534 1.00 85.06 272 ILE A CA 1
ATOM 2150 C C . ILE A 1 272 ? 9.160 13.559 -20.195 1.00 85.06 272 ILE A C 1
ATOM 2152 O O . ILE A 1 272 ? 10.273 13.830 -19.739 1.00 85.06 272 ILE A O 1
ATOM 2156 N N . ILE A 1 273 ? 9.021 12.796 -21.283 1.00 85.94 273 ILE A N 1
ATOM 2157 C CA . ILE A 1 273 ? 10.153 12.188 -21.981 1.00 85.94 273 ILE A CA 1
ATOM 2158 C C . ILE A 1 273 ? 11.044 13.265 -22.609 1.00 85.94 273 ILE A C 1
ATOM 2160 O O . ILE A 1 273 ? 10.593 14.129 -23.355 1.00 85.94 273 ILE A O 1
ATOM 2164 N N . LYS A 1 274 ? 12.343 13.177 -22.311 1.00 87.75 274 LYS A N 1
ATOM 2165 C CA . LYS A 1 274 ? 13.398 14.058 -22.823 1.00 87.75 274 LYS A CA 1
ATOM 2166 C C . LYS A 1 274 ? 14.318 13.277 -23.758 1.00 87.75 274 LYS A C 1
ATOM 2168 O O . LYS A 1 274 ? 14.381 12.051 -23.698 1.00 87.75 274 LYS A O 1
ATOM 2173 N N . GLU A 1 275 ? 15.113 13.986 -24.555 1.00 88.19 275 GLU A N 1
ATOM 2174 C CA . GLU A 1 275 ? 16.122 13.382 -25.439 1.00 88.19 275 GLU A CA 1
ATOM 2175 C C . GLU A 1 275 ? 17.072 12.426 -24.696 1.00 88.19 275 GLU A C 1
ATOM 2177 O O . GLU A 1 275 ? 17.359 11.339 -25.193 1.00 88.19 275 GLU A O 1
ATOM 2182 N N . GLY A 1 276 ? 17.504 12.785 -23.480 1.00 87.31 276 GLY A N 1
ATOM 2183 C CA . GLY A 1 276 ? 18.363 11.926 -22.658 1.00 87.31 276 GLY A CA 1
ATOM 2184 C C . GLY A 1 276 ? 17.747 10.552 -22.378 1.00 87.31 276 GLY A C 1
ATOM 2185 O O . GLY A 1 276 ? 18.436 9.543 -22.459 1.00 87.31 276 GLY A O 1
ATOM 2186 N N . HIS A 1 277 ? 16.433 10.493 -22.151 1.00 89.00 277 HIS A N 1
ATOM 2187 C CA . HIS A 1 277 ? 15.721 9.234 -21.930 1.00 89.00 277 HIS A CA 1
ATOM 2188 C C . HIS A 1 277 ? 15.716 8.356 -23.181 1.00 89.00 277 HIS A C 1
ATOM 2190 O O . HIS A 1 277 ? 15.964 7.154 -23.103 1.00 89.00 277 HIS A O 1
ATOM 2196 N N . ILE A 1 278 ? 15.464 8.966 -24.342 1.00 89.06 278 ILE A N 1
ATOM 2197 C CA . ILE A 1 278 ? 15.445 8.275 -25.634 1.00 89.06 278 ILE A CA 1
ATOM 2198 C C . ILE A 1 278 ? 16.836 7.708 -25.942 1.00 89.06 278 ILE A C 1
ATOM 2200 O O . ILE A 1 278 ? 16.942 6.540 -26.308 1.00 89.06 278 ILE A O 1
ATOM 2204 N N . LYS A 1 279 ? 17.905 8.481 -25.701 1.00 88.69 279 LYS A N 1
ATOM 2205 C CA . LYS A 1 279 ? 19.296 8.013 -25.824 1.00 88.69 279 LYS A CA 1
ATOM 2206 C C . LYS A 1 279 ? 19.581 6.804 -24.934 1.00 88.69 279 LYS A C 1
ATOM 2208 O O . LYS A 1 279 ? 20.120 5.813 -25.423 1.00 88.69 279 LYS A O 1
ATOM 2213 N N . SER A 1 280 ? 19.178 6.843 -23.661 1.00 88.38 280 SER A N 1
ATOM 2214 C CA . SER A 1 280 ? 19.352 5.706 -22.746 1.00 88.38 280 SER A CA 1
ATOM 2215 C C . SER A 1 280 ? 18.639 4.449 -23.254 1.00 88.38 280 SER A C 1
ATOM 2217 O O . SER A 1 280 ? 19.239 3.376 -23.246 1.00 88.38 280 SER A O 1
ATOM 2219 N N . ILE A 1 281 ? 17.405 4.573 -23.759 1.00 88.25 281 ILE A N 1
ATOM 2220 C CA . ILE A 1 281 ? 16.633 3.448 -24.317 1.00 88.25 281 ILE A CA 1
ATOM 2221 C C . ILE A 1 281 ? 17.296 2.898 -25.586 1.00 88.25 281 ILE A C 1
ATOM 2223 O O . ILE A 1 281 ? 17.463 1.687 -25.708 1.00 88.25 281 ILE A O 1
ATOM 2227 N N . ILE A 1 282 ? 17.717 3.765 -26.509 1.00 86.75 282 ILE A N 1
ATOM 2228 C CA . ILE A 1 282 ? 18.389 3.365 -27.754 1.00 86.75 282 ILE A CA 1
ATOM 2229 C C . ILE A 1 282 ? 19.723 2.670 -27.455 1.00 86.75 282 ILE A C 1
ATOM 2231 O O . ILE A 1 282 ? 20.015 1.638 -28.055 1.00 86.75 282 ILE A O 1
ATOM 2235 N N . SER A 1 283 ? 20.483 3.144 -26.460 1.00 86.06 283 SER A N 1
ATOM 2236 C CA . SER A 1 283 ? 21.741 2.506 -26.041 1.00 86.06 283 SER A CA 1
ATOM 2237 C C . SER A 1 283 ? 21.565 1.053 -25.577 1.00 86.06 283 SER A C 1
ATOM 2239 O O . SER A 1 283 ? 22.521 0.278 -25.572 1.00 86.06 283 SER A O 1
ATOM 2241 N N . LEU A 1 284 ? 20.345 0.643 -25.207 1.00 82.94 284 LEU A N 1
ATOM 2242 C CA . LEU A 1 284 ? 20.069 -0.755 -24.892 1.00 82.94 284 LEU A CA 1
ATOM 2243 C C . LEU A 1 284 ? 20.080 -1.663 -26.113 1.00 82.94 284 LEU A C 1
ATOM 2245 O O . LEU A 1 284 ? 20.377 -2.840 -25.937 1.00 82.94 284 LEU A O 1
ATOM 2249 N N . LEU A 1 285 ? 19.742 -1.162 -27.305 1.00 82.25 285 LEU A N 1
ATOM 2250 C CA . LEU A 1 285 ? 19.816 -1.955 -28.536 1.00 82.25 285 LEU A CA 1
ATOM 2251 C C . LEU A 1 285 ? 21.262 -2.361 -28.827 1.00 82.25 285 LEU A C 1
ATOM 2253 O O . LEU A 1 285 ? 21.502 -3.490 -29.246 1.00 82.25 285 LEU A O 1
ATOM 2257 N N . ASP A 1 286 ? 22.210 -1.472 -28.531 1.00 81.25 286 ASP A N 1
ATOM 2258 C CA . ASP A 1 286 ? 23.642 -1.752 -28.628 1.00 81.25 286 ASP A CA 1
ATOM 2259 C C . ASP A 1 286 ? 24.091 -2.739 -27.534 1.00 81.25 286 ASP A C 1
ATOM 2261 O O . ASP A 1 286 ? 24.659 -3.794 -27.811 1.00 81.25 286 ASP A O 1
ATOM 2265 N N . LYS A 1 287 ? 23.728 -2.472 -26.271 1.00 80.81 287 LYS A N 1
ATOM 2266 C CA . LYS A 1 287 ? 24.187 -3.269 -25.115 1.00 80.81 287 LYS A CA 1
ATOM 2267 C C . LYS A 1 287 ? 23.545 -4.658 -24.981 1.00 80.81 287 LYS A C 1
ATOM 2269 O O . LYS A 1 287 ? 24.200 -5.579 -24.502 1.00 80.81 287 LYS A O 1
ATOM 2274 N N . HIS A 1 288 ? 22.266 -4.818 -25.329 1.00 74.06 288 HIS A N 1
ATOM 2275 C CA . HIS A 1 288 ? 21.511 -6.077 -25.186 1.00 74.06 288 HIS A CA 1
ATOM 2276 C C . HIS A 1 288 ? 21.268 -6.795 -26.521 1.00 74.06 288 HIS A C 1
ATOM 2278 O O . HIS A 1 288 ? 20.683 -7.881 -26.535 1.00 74.06 288 HIS A O 1
ATOM 2284 N N . GLY A 1 289 ? 21.682 -6.204 -27.643 1.00 74.56 289 GLY A N 1
ATOM 2285 C CA . GLY A 1 289 ? 21.378 -6.714 -28.973 1.00 74.56 289 GLY A CA 1
ATOM 2286 C C . GLY A 1 289 ? 19.888 -6.620 -29.325 1.00 74.56 289 GLY A C 1
ATOM 2287 O O . GLY A 1 289 ? 19.141 -5.769 -28.839 1.00 74.56 289 GLY A O 1
ATOM 2288 N N . ARG A 1 290 ? 19.432 -7.514 -30.213 1.00 78.94 290 ARG A N 1
ATOM 2289 C CA . ARG A 1 290 ? 18.070 -7.497 -30.778 1.00 78.94 290 ARG A CA 1
ATOM 2290 C C . ARG A 1 290 ? 17.021 -7.917 -29.742 1.00 78.94 290 ARG A C 1
ATOM 2292 O O . ARG A 1 290 ? 16.673 -9.091 -29.648 1.00 78.94 290 ARG A O 1
ATOM 2299 N N . ASN A 1 291 ? 16.489 -6.948 -29.001 1.00 82.19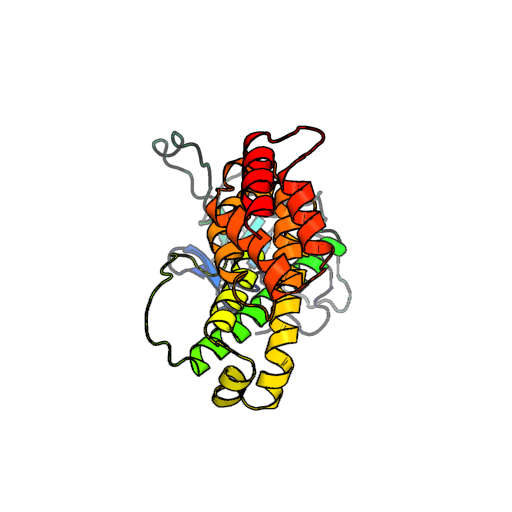 291 ASN A N 1
ATOM 2300 C CA . ASN A 1 291 ? 15.412 -7.144 -28.034 1.00 82.19 291 ASN A CA 1
ATOM 2301 C C . ASN A 1 291 ? 14.114 -6.477 -28.516 1.00 82.19 291 ASN A C 1
ATOM 2303 O O . ASN A 1 291 ? 14.026 -5.250 -28.586 1.00 82.19 291 ASN A O 1
ATOM 2307 N N . HIS A 1 292 ? 13.091 -7.285 -28.811 1.00 85.81 292 HIS A N 1
ATOM 2308 C CA . HIS A 1 292 ? 11.802 -6.789 -29.303 1.00 85.81 292 HIS A CA 1
ATOM 2309 C C . HIS A 1 292 ? 11.119 -5.830 -28.313 1.00 85.81 292 HIS A C 1
ATOM 2311 O O . HIS A 1 292 ? 10.525 -4.852 -28.748 1.00 85.81 292 HIS A O 1
ATOM 2317 N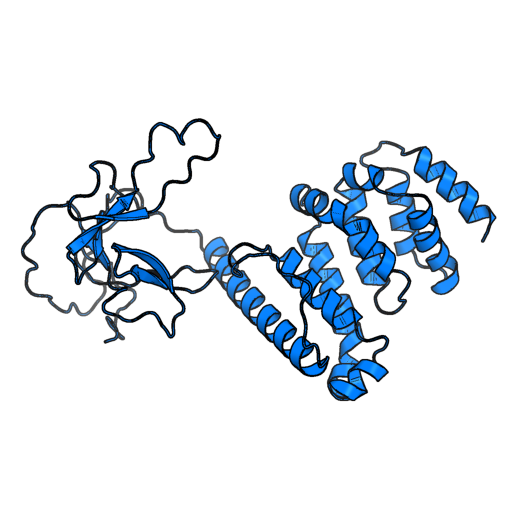 N . LYS A 1 293 ? 11.299 -6.013 -26.994 1.00 86.88 293 LYS A N 1
ATOM 2318 C CA . LYS A 1 293 ? 10.702 -5.130 -25.976 1.00 86.88 293 LYS A CA 1
ATOM 2319 C C . LYS A 1 293 ? 11.219 -3.693 -26.060 1.00 86.88 293 LYS A C 1
ATOM 2321 O O . LYS A 1 293 ? 10.493 -2.758 -25.740 1.00 86.88 293 LYS A O 1
ATOM 2326 N N . VAL A 1 294 ? 12.471 -3.500 -26.485 1.00 88.50 294 VAL A N 1
ATOM 2327 C CA . VAL A 1 294 ? 13.028 -2.152 -26.682 1.00 88.50 294 VAL A CA 1
ATOM 2328 C C . VAL A 1 294 ? 12.339 -1.475 -27.866 1.00 88.50 294 VAL A C 1
ATOM 2330 O O . VAL A 1 294 ? 11.978 -0.304 -27.781 1.00 88.50 294 VAL A O 1
ATOM 2333 N N . LEU A 1 295 ? 12.092 -2.224 -28.944 1.00 88.62 295 LEU A N 1
ATOM 2334 C CA . LEU A 1 295 ? 11.353 -1.728 -30.106 1.00 88.62 295 LEU A CA 1
ATOM 2335 C C . LEU A 1 295 ? 9.891 -1.420 -29.758 1.00 88.62 295 LEU A C 1
ATOM 2337 O O . LEU A 1 295 ? 9.380 -0.391 -30.191 1.00 88.62 295 LEU A O 1
ATOM 2341 N N . ASP A 1 296 ? 9.250 -2.245 -28.928 1.00 90.00 296 ASP A N 1
ATOM 2342 C CA . ASP A 1 296 ? 7.879 -2.019 -28.448 1.00 90.00 296 ASP A CA 1
ATOM 2343 C C . ASP A 1 296 ? 7.772 -0.698 -27.657 1.00 90.00 296 ASP A C 1
ATOM 2345 O O . ASP A 1 296 ? 6.850 0.100 -27.859 1.00 90.00 296 ASP A O 1
ATOM 2349 N N . VAL A 1 297 ? 8.760 -0.411 -26.799 1.00 91.19 297 VAL A N 1
ATOM 2350 C CA . VAL A 1 297 ? 8.864 0.869 -26.076 1.00 91.19 297 VAL A CA 1
ATOM 2351 C C . VAL A 1 297 ? 9.079 2.038 -27.040 1.00 91.19 297 VAL A C 1
ATOM 2353 O O . VAL A 1 297 ? 8.373 3.040 -26.939 1.00 91.19 297 VAL A O 1
ATOM 2356 N N . LEU A 1 298 ? 10.011 1.924 -27.994 1.00 90.50 298 LEU A N 1
ATOM 2357 C CA . LEU A 1 298 ? 10.259 2.975 -28.991 1.00 90.50 298 LEU A CA 1
ATOM 2358 C C . LEU A 1 298 ? 9.016 3.247 -29.855 1.00 90.50 298 LEU A C 1
ATOM 2360 O O . LEU A 1 298 ? 8.704 4.402 -30.139 1.00 90.50 298 LEU A O 1
ATOM 2364 N N . CYS A 1 299 ? 8.258 2.210 -30.214 1.00 89.94 299 CYS A N 1
ATOM 2365 C CA . CYS A 1 299 ? 6.983 2.354 -30.913 1.00 89.94 299 CYS A CA 1
ATOM 2366 C C . CYS A 1 299 ? 5.957 3.120 -30.061 1.00 89.94 299 CYS A C 1
ATOM 2368 O O . CYS A 1 299 ? 5.306 4.044 -30.555 1.00 89.94 299 CYS A O 1
ATOM 2370 N N . SER A 1 300 ? 5.864 2.789 -28.771 1.00 90.56 300 SER A N 1
ATOM 2371 C CA . SER A 1 300 ? 4.960 3.452 -27.816 1.00 90.56 300 SER A CA 1
ATOM 2372 C C . SER A 1 300 ? 5.331 4.919 -27.555 1.00 90.56 300 SER A C 1
ATOM 2374 O O . SER A 1 300 ? 4.465 5.731 -27.242 1.00 90.56 300 SER A O 1
ATOM 2376 N N . LEU A 1 301 ? 6.605 5.291 -27.723 1.00 90.44 301 LEU A N 1
ATOM 2377 C CA . LEU A 1 301 ? 7.056 6.687 -27.662 1.00 90.44 301 LEU A CA 1
ATOM 2378 C C . LEU A 1 301 ? 6.619 7.516 -28.876 1.00 90.44 301 LEU A C 1
ATOM 2380 O O . LEU A 1 301 ? 6.467 8.735 -28.758 1.00 90.44 301 LEU A O 1
ATOM 2384 N N . CYS A 1 302 ? 6.446 6.875 -30.033 1.00 89.81 302 CYS A N 1
ATOM 2385 C CA . CYS A 1 302 ? 6.080 7.527 -31.289 1.00 89.81 302 CYS A CA 1
ATOM 2386 C C . CYS A 1 302 ? 4.575 7.758 -31.422 1.00 89.81 302 CYS A C 1
ATOM 2388 O O . CYS A 1 302 ? 4.172 8.746 -32.043 1.00 89.81 302 CYS A O 1
ATOM 2390 N N . VAL A 1 303 ? 3.752 6.842 -30.903 1.00 86.56 303 VAL A N 1
ATOM 2391 C CA . VAL A 1 303 ? 2.292 6.870 -31.049 1.00 86.56 303 VAL A CA 1
ATOM 2392 C C . VAL A 1 303 ? 1.622 6.476 -29.740 1.00 86.56 303 VAL A C 1
ATOM 2394 O O . VAL A 1 303 ? 1.884 5.407 -29.200 1.00 86.56 303 VAL A O 1
ATOM 2397 N N . CYS A 1 304 ? 0.683 7.302 -29.282 1.00 83.00 304 CYS A N 1
ATOM 2398 C CA . CYS A 1 304 ? -0.134 7.031 -28.104 1.00 83.00 304 CYS A CA 1
ATOM 2399 C C . CYS A 1 304 ? -1.603 7.273 -28.428 1.00 83.00 304 CYS A C 1
ATOM 2401 O O . CYS A 1 304 ? -1.961 8.338 -28.927 1.00 83.00 304 CYS A O 1
ATOM 2403 N N . HIS A 1 305 ? -2.451 6.269 -28.187 1.00 81.69 305 HIS A N 1
ATOM 2404 C CA . HIS A 1 305 ? -3.889 6.324 -28.486 1.00 81.69 305 HIS A CA 1
ATOM 2405 C C . HIS A 1 305 ? -4.214 6.818 -29.916 1.00 81.69 305 HIS A C 1
ATOM 2407 O O . HIS A 1 305 ? -5.176 7.551 -30.132 1.00 81.69 305 HIS A O 1
ATOM 2413 N N . GLY A 1 306 ? -3.392 6.442 -30.904 1.00 80.00 306 GLY A N 1
ATOM 2414 C CA . GLY A 1 306 ? -3.557 6.846 -32.308 1.00 80.00 306 GLY A CA 1
ATOM 2415 C C . GLY A 1 306 ? -3.041 8.250 -32.656 1.00 80.00 306 GLY A C 1
ATOM 2416 O O . GLY A 1 306 ? -3.119 8.648 -33.816 1.00 80.00 306 GLY A O 1
ATOM 2417 N N . VAL A 1 307 ? -2.480 8.990 -31.694 1.00 84.06 307 VAL A N 1
ATOM 2418 C CA . VAL A 1 307 ? -1.874 10.311 -31.911 1.00 84.06 307 VAL A CA 1
ATOM 2419 C C . VAL A 1 307 ? -0.353 10.187 -31.970 1.00 84.06 307 VAL A C 1
ATOM 2421 O O . VAL A 1 307 ? 0.271 9.596 -31.090 1.00 84.06 307 VAL A O 1
ATOM 2424 N N . ALA A 1 308 ? 0.250 10.757 -33.014 1.00 86.12 308 ALA A N 1
ATOM 2425 C CA . ALA A 1 308 ? 1.695 10.764 -33.217 1.00 86.12 308 ALA A CA 1
ATOM 2426 C C . ALA A 1 308 ? 2.393 11.871 -32.406 1.00 86.12 308 ALA A C 1
ATOM 2428 O O . ALA A 1 308 ? 1.986 13.034 -32.453 1.00 86.12 308 ALA A O 1
ATOM 2429 N N . VAL A 1 309 ? 3.499 11.531 -31.739 1.00 87.31 309 VAL A N 1
ATOM 2430 C CA . VAL A 1 309 ? 4.347 12.470 -30.987 1.00 87.31 309 VAL A CA 1
ATOM 2431 C C . VAL A 1 309 ? 5.576 12.835 -31.826 1.00 87.31 309 VAL A C 1
ATOM 2433 O O . VAL A 1 309 ? 6.610 12.169 -31.776 1.00 87.31 309 VAL A O 1
ATOM 2436 N N . ARG A 1 310 ? 5.466 13.904 -32.629 1.00 87.44 310 ARG A N 1
ATOM 2437 C CA . ARG A 1 310 ? 6.507 14.295 -33.607 1.00 87.44 310 ARG A CA 1
ATOM 2438 C C . ARG A 1 310 ? 7.878 14.578 -32.990 1.00 87.44 310 ARG A C 1
ATOM 2440 O O . ARG A 1 310 ? 8.886 14.241 -33.599 1.00 87.44 310 ARG A O 1
ATOM 2447 N N . SER A 1 311 ? 7.925 15.174 -31.797 1.00 87.69 311 SER A N 1
ATOM 2448 C CA . SER A 1 311 ? 9.187 15.445 -31.094 1.00 87.69 311 SER A CA 1
ATOM 2449 C C . SER A 1 311 ? 9.979 14.161 -30.856 1.00 87.69 311 SER A C 1
ATOM 2451 O O . SER A 1 311 ? 11.161 14.097 -31.178 1.00 87.69 311 SER A O 1
ATOM 2453 N N . ASN A 1 312 ? 9.311 13.116 -30.365 1.00 88.94 312 ASN A N 1
ATOM 2454 C CA . ASN A 1 312 ? 9.939 11.829 -30.082 1.00 88.94 312 ASN A CA 1
ATOM 2455 C C . ASN A 1 312 ? 10.367 11.129 -31.374 1.00 88.94 312 ASN A C 1
ATOM 2457 O O . ASN A 1 312 ? 11.449 10.557 -31.414 1.00 88.94 312 ASN A O 1
ATOM 2461 N N . GLN A 1 313 ? 9.562 11.221 -32.438 1.00 89.06 313 GLN A N 1
ATOM 2462 C CA . GLN A 1 313 ? 9.901 10.656 -33.748 1.00 89.06 313 GLN A CA 1
ATOM 2463 C C . GLN A 1 313 ? 11.200 11.248 -34.307 1.00 89.06 313 GLN A C 1
ATOM 2465 O O . GLN A 1 313 ? 12.079 10.492 -34.709 1.00 89.06 313 GLN A O 1
ATOM 2470 N N . HIS A 1 314 ? 11.350 12.577 -34.281 1.00 88.50 314 HIS A N 1
ATOM 2471 C CA . HIS A 1 314 ? 12.581 13.231 -34.734 1.00 88.50 314 HIS A CA 1
ATOM 2472 C C . HIS A 1 314 ? 13.786 12.810 -33.883 1.00 88.50 314 HIS A C 1
ATOM 2474 O O . HIS A 1 314 ? 14.788 12.363 -34.429 1.00 88.50 314 HIS A O 1
ATOM 2480 N N . LEU A 1 315 ? 13.655 12.846 -32.551 1.00 88.06 315 LEU A N 1
ATOM 2481 C CA . LEU A 1 315 ? 14.733 12.446 -31.643 1.00 88.06 315 LEU A CA 1
ATOM 2482 C C . LEU A 1 315 ? 15.151 10.983 -31.844 1.00 88.06 315 LEU A C 1
ATOM 2484 O O . LEU A 1 315 ? 16.339 10.676 -31.804 1.00 88.06 315 LEU A O 1
ATOM 2488 N N . ILE A 1 316 ? 14.201 10.074 -32.070 1.00 88.75 316 ILE A N 1
ATOM 2489 C CA . ILE A 1 316 ? 14.505 8.667 -32.350 1.00 88.75 316 ILE A CA 1
ATOM 2490 C C . ILE A 1 316 ? 15.245 8.538 -33.687 1.00 88.75 316 ILE A C 1
ATOM 2492 O O . ILE A 1 316 ? 16.263 7.852 -33.735 1.00 88.75 316 ILE A O 1
ATOM 2496 N N . CYS A 1 317 ? 14.787 9.210 -34.748 1.00 87.06 317 CYS A N 1
ATOM 2497 C CA . CYS A 1 317 ? 15.463 9.191 -36.048 1.00 87.06 317 CYS A CA 1
ATOM 2498 C C . CYS A 1 317 ? 16.905 9.708 -35.960 1.00 87.06 317 CYS A C 1
ATOM 2500 O O . CYS A 1 317 ? 17.812 9.039 -36.450 1.00 87.06 317 CYS A O 1
ATOM 2502 N N . ASP A 1 318 ? 17.124 10.840 -35.292 1.00 86.19 318 ASP A N 1
ATOM 2503 C CA . ASP A 1 318 ? 18.450 11.453 -35.169 1.00 86.19 318 ASP A CA 1
ATOM 2504 C C . ASP A 1 318 ? 19.428 10.558 -34.390 1.00 86.19 318 ASP A C 1
ATOM 2506 O O . ASP A 1 318 ? 20.607 10.475 -34.727 1.00 86.19 318 ASP A O 1
ATOM 2510 N N . ASN A 1 319 ? 18.943 9.847 -33.367 1.00 82.31 319 ASN A N 1
ATOM 2511 C CA . ASN A 1 319 ? 19.780 8.987 -32.527 1.00 82.31 319 ASN A CA 1
ATOM 2512 C C . ASN A 1 319 ? 19.983 7.573 -33.095 1.00 82.31 319 ASN A C 1
ATOM 2514 O O . ASN A 1 319 ? 20.999 6.953 -32.800 1.00 82.31 319 ASN A O 1
ATOM 2518 N N . LEU A 1 320 ? 19.066 7.063 -33.926 1.00 77.44 320 LEU A N 1
ATOM 2519 C CA . LEU A 1 320 ? 19.258 5.793 -34.641 1.00 77.44 320 LEU A CA 1
ATOM 2520 C C . LEU A 1 320 ? 20.330 5.888 -35.734 1.00 77.44 320 LEU A C 1
ATOM 2522 O O . LEU A 1 320 ? 20.924 4.874 -36.076 1.00 77.44 320 LEU A O 1
ATOM 2526 N N . LEU A 1 321 ? 20.578 7.086 -36.273 1.00 62.97 321 LEU A N 1
ATOM 2527 C CA . LEU A 1 321 ? 21.637 7.342 -37.258 1.00 62.97 321 LEU A CA 1
ATOM 2528 C C . LEU A 1 321 ? 23.042 7.423 -36.634 1.00 62.97 321 LEU A C 1
ATOM 2530 O O . LEU A 1 321 ? 24.027 7.450 -37.369 1.00 62.97 321 LEU A O 1
ATOM 2534 N N . LEU A 1 322 ? 23.125 7.511 -35.302 1.00 60.09 322 LEU A N 1
ATOM 2535 C CA . LEU A 1 322 ? 24.368 7.636 -34.530 1.00 60.09 322 LEU A CA 1
ATOM 2536 C C . LEU A 1 322 ? 24.792 6.328 -33.834 1.00 60.09 322 LEU A C 1
ATOM 2538 O O . LEU A 1 322 ? 25.855 6.309 -33.211 1.00 60.09 322 LEU A O 1
ATOM 2542 N N . LEU A 1 323 ? 23.967 5.277 -33.919 1.00 58.19 323 LEU A N 1
ATOM 2543 C CA . LEU A 1 323 ? 24.327 3.887 -33.603 1.00 58.19 323 LEU A CA 1
ATOM 2544 C C . LEU A 1 323 ? 25.110 3.266 -34.766 1.00 58.19 323 LEU A C 1
ATOM 2546 O O . LEU A 1 323 ? 26.072 2.522 -34.481 1.00 58.19 323 LEU A O 1
#

Radius of gyration: 27.08 Å; chains: 1; bounding box: 61×51×71 Å

pLDDT: mean 82.65, std 14.29, range [28.45, 96.0]